Protein AF-A0A7W7G8T0-F1 (afdb_monomer)

Foldseek 3Di:
DDDDDDPPDPPDDPPDDPDVVVVCVVVVVVVCCVQPVLLVQLVVLCVPPNNLRSLVSSLCVLVVVQVVCVVVVHDDDVVSVVVNVLSVVLSVVCVVVVDCLSNQLVVLVVLLVLLCQLLVQLPPPQGPQNVVCCVVDVDDPVQCPDPLSNVLSSVLSNLSSVLSVVLSVVLNCCSVPHDPVCSSVVSSVSVVVSVVVSVVVSVVSVVVSVVVVVD

Solvent-accessible surface area (backbone atoms only — not comparable to full-atom values): 11812 Å² total; per-residue (Å²): 141,82,82,83,81,78,77,76,74,77,77,78,72,77,81,76,78,73,61,66,68,60,57,48,68,62,46,50,62,58,50,48,48,68,59,49,49,57,52,52,44,19,49,53,22,27,75,75,53,38,72,66,24,12,50,50,36,42,47,49,51,54,50,46,57,50,49,54,30,53,76,68,73,40,85,81,53,68,68,55,55,52,49,45,52,53,48,46,55,28,42,53,52,19,67,72,69,70,38,68,62,58,43,59,46,56,62,39,51,51,35,36,54,52,12,50,48,20,45,71,24,26,84,43,98,70,22,52,54,43,54,58,44,48,77,77,43,90,67,59,66,79,54,67,72,31,71,70,45,47,53,48,39,29,53,48,13,42,51,53,11,51,53,32,37,50,48,24,51,51,46,51,49,32,64,76,75,44,55,72,68,57,27,55,54,54,43,52,54,51,49,52,52,53,52,51,52,52,51,51,53,51,52,54,52,50,56,52,52,53,60,61,71,79,103

Mean predicted aligned error: 7.75 Å

Secondary structure (DSSP, 8-state):
------------PPP-PPPHHHHHHHHHHHHHHHHHHHHHHHHHHHHHHHHHHHHHHHHHHHHHHHHHHHHTT----HHHHHHHHHHHHHHHHHHHHT-HHHHHHHHHHHHHHHHHHHHHTTTSSS-HHHHHHHHHS---HHHHTSHHHHHHHHHHHHHHHHHHHHHHHHHHHHHHHS-HHHHHHHHHHHHHHHHHHHHHHHHHHHHHHHHHH--

Nearest PDB structures (foldseek):
  1i4d-assembly1_A  TM=2.861E-01  e=8.832E+00  Homo sapiens

Sequence (215 aa):
MTASTLVLSPAARPPALPRLSVLVRHAVPRVLEGMILPVAIFYVGFLVAGERGGVGMAVAWVYGGAVLRLVRRQPVPGTVLLAMLAVTVRAVLTLVTGDLLIFFLQPTLGVYAASLAFLGTAAAPRPLIQRVTTDLVPLPEHLTHHPRMRRFFVHLSLLWGTVQFANGSLSLWLLLSESIETYLIVRTAAVAVLMVLAALASLLAFRRVLRLLHR

pLDDT: mean 85.94, std 12.7, range [37.31, 96.5]

Organism: NCBI:txid795645

Structure (mmCIF, N/CA/C/O backbone):
data_AF-A0A7W7G8T0-F1
#
_entry.id   AF-A0A7W7G8T0-F1
#
loop_
_atom_site.group_PDB
_atom_site.id
_atom_site.type_symbol
_atom_site.label_atom_id
_atom_site.label_alt_id
_atom_site.label_comp_id
_atom_site.label_asym_id
_atom_site.label_entity_id
_atom_site.label_seq_id
_atom_site.pdbx_PDB_ins_code
_atom_site.Cartn_x
_atom_site.Cartn_y
_atom_site.Cartn_z
_atom_site.occupancy
_atom_site.B_iso_or_equiv
_atom_site.auth_seq_id
_atom_site.auth_comp_id
_atom_site.auth_asym_id
_atom_site.auth_atom_id
_atom_site.pdbx_PDB_model_num
ATOM 1 N N . MET A 1 1 ? 11.425 -43.499 -51.302 1.00 43.97 1 MET A N 1
ATOM 2 C CA . MET A 1 1 ? 11.566 -42.029 -51.391 1.00 43.97 1 MET A CA 1
ATOM 3 C C . MET A 1 1 ? 10.190 -41.429 -51.630 1.00 43.97 1 MET A C 1
ATOM 5 O O . MET A 1 1 ? 9.722 -41.475 -52.755 1.00 43.97 1 MET A O 1
ATOM 9 N N . THR A 1 2 ? 9.538 -40.902 -50.594 1.00 37.31 2 THR A N 1
ATOM 10 C CA . THR A 1 2 ? 8.338 -40.054 -50.714 1.00 37.31 2 THR A CA 1
ATOM 11 C C . THR A 1 2 ? 8.373 -39.051 -49.569 1.00 37.31 2 THR A C 1
ATOM 13 O O . THR A 1 2 ? 8.529 -39.428 -48.410 1.00 37.31 2 THR A O 1
ATOM 16 N N . ALA A 1 3 ? 8.356 -37.775 -49.939 1.00 42.62 3 ALA A N 1
ATOM 17 C CA . ALA A 1 3 ? 8.689 -36.636 -49.102 1.00 42.62 3 ALA A CA 1
ATOM 18 C C . ALA A 1 3 ? 7.589 -36.321 -48.078 1.00 42.62 3 ALA A C 1
ATOM 20 O O . ALA A 1 3 ? 6.432 -36.117 -48.441 1.00 42.62 3 ALA A O 1
ATOM 21 N N . SER A 1 4 ? 7.979 -36.231 -46.806 1.00 43.66 4 SER A N 1
ATOM 22 C CA . SER A 1 4 ? 7.151 -35.698 -45.726 1.00 43.66 4 SER A CA 1
ATOM 23 C C . SER A 1 4 ? 6.881 -34.213 -45.959 1.00 43.66 4 SER A C 1
ATOM 25 O O . SER A 1 4 ? 7.791 -33.385 -45.922 1.00 43.66 4 SER A O 1
ATOM 27 N N . THR A 1 5 ? 5.620 -33.874 -46.201 1.00 46.53 5 THR A N 1
ATOM 28 C CA . THR A 1 5 ? 5.144 -32.496 -46.317 1.00 46.53 5 THR A CA 1
ATOM 29 C C . THR A 1 5 ? 5.136 -31.863 -44.927 1.00 46.53 5 THR A C 1
ATOM 31 O O . THR A 1 5 ? 4.287 -32.156 -44.087 1.00 46.53 5 THR A O 1
ATOM 34 N N . LEU A 1 6 ? 6.132 -31.021 -44.665 1.00 47.00 6 LEU A N 1
ATOM 35 C CA . LEU A 1 6 ? 6.256 -30.230 -43.447 1.00 47.00 6 LEU A CA 1
ATOM 36 C C . LEU A 1 6 ? 5.198 -29.119 -43.507 1.00 47.00 6 LEU A C 1
ATOM 38 O O . LEU A 1 6 ? 5.375 -28.104 -44.177 1.00 47.00 6 LEU A O 1
ATOM 42 N N . VAL A 1 7 ? 4.055 -29.351 -42.860 1.00 52.69 7 VAL A N 1
ATOM 43 C CA . VAL A 1 7 ? 3.023 -28.329 -42.658 1.00 52.69 7 VAL A CA 1
ATOM 44 C C . VAL A 1 7 ? 3.638 -27.239 -41.782 1.00 52.69 7 VAL A C 1
ATOM 46 O O . VAL A 1 7 ? 3.816 -27.412 -40.578 1.00 52.69 7 VAL A O 1
ATOM 49 N N . LEU A 1 8 ? 4.016 -26.125 -42.408 1.00 47.44 8 LEU A N 1
ATOM 50 C CA . LEU A 1 8 ? 4.411 -24.903 -41.720 1.00 47.44 8 LEU A CA 1
ATOM 51 C C . LEU A 1 8 ? 3.234 -24.450 -40.853 1.00 47.44 8 LEU A C 1
ATOM 53 O O . LEU A 1 8 ? 2.201 -24.013 -41.360 1.00 47.44 8 LEU A O 1
ATOM 57 N N . SER A 1 9 ? 3.393 -24.586 -39.538 1.00 52.62 9 SER A N 1
ATOM 58 C CA . SER A 1 9 ? 2.482 -24.008 -38.554 1.00 52.62 9 SER A CA 1
ATOM 59 C C . SER A 1 9 ? 2.330 -22.509 -38.858 1.00 52.62 9 SER A C 1
ATOM 61 O O . SER A 1 9 ? 3.352 -21.837 -39.036 1.00 52.62 9 SER A O 1
ATOM 63 N N . PRO A 1 10 ? 1.104 -21.964 -38.982 1.00 50.47 10 PRO A N 1
ATOM 64 C CA . PRO A 1 10 ? 0.916 -20.565 -39.338 1.00 50.47 10 PRO A CA 1
ATOM 65 C C . PRO A 1 10 ? 1.613 -19.703 -38.287 1.00 50.47 10 PRO A C 1
ATOM 67 O O . PRO A 1 10 ? 1.363 -19.863 -37.091 1.00 50.47 10 PRO A O 1
ATOM 70 N N . ALA A 1 11 ? 2.510 -18.824 -38.743 1.00 54.00 11 ALA A N 1
ATOM 71 C CA . ALA A 1 11 ? 3.256 -17.895 -37.904 1.00 54.00 11 ALA A CA 1
ATOM 72 C C . ALA A 1 11 ? 2.327 -17.298 -36.839 1.00 54.00 11 ALA A C 1
ATOM 74 O O . ALA A 1 11 ? 1.326 -16.654 -37.170 1.00 54.00 11 ALA A O 1
ATOM 75 N N . ALA A 1 12 ? 2.628 -17.576 -35.568 1.00 54.00 12 ALA A N 1
ATOM 76 C CA . ALA A 1 12 ? 1.855 -17.087 -34.441 1.00 54.00 12 ALA A CA 1
ATOM 77 C C . ALA A 1 12 ? 1.737 -15.565 -34.576 1.00 54.00 12 ALA A C 1
ATOM 79 O O . ALA A 1 12 ? 2.736 -14.849 -34.486 1.00 54.00 12 ALA A O 1
ATOM 80 N N . ARG A 1 13 ? 0.525 -15.068 -34.864 1.00 48.91 13 ARG A N 1
ATOM 81 C CA . ARG A 1 13 ? 0.279 -13.624 -34.928 1.00 48.91 13 ARG A CA 1
ATOM 82 C C . ARG A 1 13 ? 0.756 -13.035 -33.600 1.00 48.91 13 ARG A C 1
ATOM 84 O O . ARG A 1 13 ? 0.373 -13.579 -32.559 1.00 48.91 13 ARG A O 1
ATOM 91 N N . PRO A 1 14 ? 1.572 -11.967 -33.601 1.00 55.09 14 PRO A N 1
ATOM 92 C CA . PRO A 1 14 ? 1.998 -11.358 -32.354 1.00 55.09 14 PRO A CA 1
ATOM 93 C C . PRO A 1 14 ? 0.742 -10.998 -31.548 1.00 55.09 14 PRO A C 1
ATOM 95 O O . PRO A 1 14 ? -0.215 -10.477 -32.134 1.00 55.09 14 PRO A O 1
ATOM 98 N N . PRO A 1 15 ? 0.693 -11.316 -30.243 1.00 53.84 15 PRO A N 1
ATOM 99 C CA . PRO A 1 15 ? -0.483 -11.056 -29.428 1.00 53.84 15 PRO A CA 1
ATOM 100 C C . PRO A 1 15 ? -0.835 -9.571 -29.529 1.00 53.84 15 PRO A C 1
ATOM 102 O O . PRO A 1 15 ? -0.047 -8.699 -29.158 1.00 53.84 15 PRO A O 1
ATOM 105 N N . ALA A 1 16 ? -2.014 -9.277 -30.082 1.00 55.84 16 ALA A N 1
ATOM 106 C CA . ALA A 1 16 ? -2.527 -7.920 -30.142 1.00 55.84 16 ALA A CA 1
ATOM 107 C C . ALA A 1 16 ? -2.744 -7.452 -28.701 1.00 55.84 16 ALA A C 1
ATOM 109 O O . ALA A 1 16 ? -3.627 -7.965 -28.012 1.00 55.84 16 ALA A O 1
ATOM 110 N N . LEU A 1 17 ? -1.913 -6.517 -28.231 1.00 56.28 17 LEU A N 1
ATOM 111 C CA . LEU A 1 17 ? -2.043 -5.958 -26.889 1.00 56.28 17 LEU A CA 1
ATOM 112 C C . LEU A 1 17 ? -3.483 -5.438 -26.727 1.00 56.28 17 LEU A C 1
ATOM 114 O O . LEU A 1 17 ? -3.891 -4.559 -27.498 1.00 56.28 17 LEU A O 1
ATOM 118 N N . PRO A 1 18 ? -4.278 -5.974 -25.778 1.00 63.59 18 PRO A N 1
ATOM 119 C CA . PRO A 1 18 ? -5.644 -5.523 -25.581 1.00 63.59 18 PRO A CA 1
ATOM 120 C C . PRO A 1 18 ? -5.643 -4.017 -25.339 1.00 63.59 18 PRO A C 1
ATOM 122 O O . PRO A 1 18 ? -4.745 -3.471 -24.691 1.00 63.59 18 PRO A O 1
ATOM 125 N N . ARG A 1 19 ? -6.646 -3.324 -25.892 1.00 72.94 19 ARG A N 1
ATOM 126 C CA . ARG A 1 19 ? -6.767 -1.869 -25.749 1.00 72.94 19 ARG A CA 1
ATOM 127 C C . ARG A 1 19 ? -6.653 -1.517 -24.265 1.00 72.94 19 ARG A C 1
ATOM 129 O O . ARG A 1 19 ? -7.483 -1.945 -23.470 1.00 72.94 19 ARG A O 1
ATOM 136 N N . LEU A 1 20 ? -5.642 -0.720 -23.906 1.00 68.56 20 LEU A N 1
ATOM 137 C CA . LEU A 1 20 ? -5.343 -0.337 -22.516 1.00 68.56 20 LEU A CA 1
ATOM 138 C C . LEU A 1 20 ? -6.579 0.191 -21.768 1.00 68.56 20 LEU A C 1
ATOM 140 O O . LEU A 1 20 ? -6.716 -0.025 -20.570 1.00 68.56 20 LEU A O 1
ATOM 144 N N . SER A 1 21 ? -7.507 0.841 -22.476 1.00 70.75 21 SER A N 1
ATOM 145 C CA . SER A 1 21 ? -8.782 1.305 -21.922 1.00 70.75 21 SER A CA 1
ATOM 146 C C . SER A 1 21 ? -9.671 0.175 -21.395 1.00 70.75 21 SER A C 1
ATOM 148 O O . SER A 1 21 ? -10.313 0.338 -20.362 1.00 70.75 21 SER A O 1
ATOM 150 N N . VAL A 1 22 ? -9.699 -0.972 -22.074 1.00 74.69 22 VAL A N 1
ATOM 151 C CA . VAL A 1 22 ? -10.476 -2.147 -21.665 1.00 74.69 22 VAL A CA 1
ATOM 152 C C . VAL A 1 22 ? -9.865 -2.762 -20.411 1.00 74.69 22 VAL A C 1
ATOM 154 O O . VAL A 1 22 ? -10.601 -3.075 -19.481 1.00 74.69 22 VAL A O 1
ATOM 157 N N . LEU A 1 23 ? -8.534 -2.859 -20.342 1.00 72.06 23 LEU A N 1
ATOM 158 C CA . LEU A 1 23 ? -7.836 -3.363 -19.157 1.00 72.06 23 LEU A CA 1
ATOM 159 C C . LEU A 1 23 ? -8.121 -2.483 -17.928 1.00 72.06 23 LEU A C 1
ATOM 161 O O . LEU A 1 23 ? -8.500 -2.986 -16.874 1.00 72.06 23 LEU A O 1
ATOM 165 N N . VAL A 1 24 ? -8.018 -1.159 -18.090 1.00 73.38 24 VAL A N 1
ATOM 166 C CA . VAL A 1 24 ? -8.286 -0.186 -17.019 1.00 73.38 24 VAL A CA 1
ATOM 167 C C . VAL A 1 24 ? -9.739 -0.262 -16.551 1.00 73.38 24 VAL A C 1
ATOM 169 O O . VAL A 1 24 ? -9.984 -0.341 -15.350 1.00 73.38 24 VAL A O 1
ATOM 172 N N . ARG A 1 25 ? -10.710 -0.303 -17.474 1.00 79.69 25 ARG A N 1
ATOM 173 C CA . ARG A 1 25 ? -12.142 -0.346 -17.129 1.00 79.69 25 ARG A CA 1
ATOM 174 C C . ARG A 1 25 ? -12.516 -1.577 -16.297 1.00 79.69 25 ARG A C 1
ATOM 176 O O . ARG A 1 25 ? -13.406 -1.477 -15.462 1.00 79.69 25 ARG A O 1
ATOM 183 N N . HIS A 1 26 ? -11.842 -2.708 -16.505 1.00 77.94 26 HIS A N 1
ATOM 184 C CA . HIS A 1 26 ? -12.081 -3.929 -15.729 1.00 77.94 26 HIS A CA 1
ATOM 185 C C . HIS A 1 26 ? -11.282 -3.973 -14.421 1.00 77.94 26 HIS A C 1
ATOM 187 O O . HIS A 1 26 ? -11.763 -4.519 -13.431 1.00 77.94 26 HIS A O 1
ATOM 193 N N . ALA A 1 27 ? -10.078 -3.399 -14.395 1.00 75.19 27 ALA A N 1
ATOM 194 C CA . ALA A 1 27 ? -9.230 -3.404 -13.207 1.00 75.19 27 ALA A CA 1
ATOM 195 C C . ALA A 1 27 ? -9.725 -2.431 -12.127 1.00 75.19 27 ALA A C 1
ATOM 197 O O . ALA A 1 27 ? -9.719 -2.776 -10.949 1.00 75.19 27 ALA A O 1
ATOM 198 N N . VAL A 1 28 ? -10.179 -1.234 -12.519 1.00 77.75 28 VAL A N 1
ATOM 199 C CA . VAL A 1 28 ? -10.539 -0.160 -11.578 1.00 77.75 28 VAL A CA 1
ATOM 200 C C . VAL A 1 28 ? -11.607 -0.585 -10.563 1.00 77.75 28 VAL A C 1
ATOM 202 O O . VAL A 1 28 ? -11.327 -0.457 -9.374 1.00 77.75 28 VAL A O 1
ATOM 205 N N . PRO A 1 29 ? -12.776 -1.134 -10.953 1.00 81.06 29 PRO A N 1
ATOM 206 C CA . PRO A 1 29 ? -13.812 -1.502 -9.985 1.00 81.06 29 PRO A CA 1
ATOM 207 C C . PRO A 1 29 ? -13.306 -2.513 -8.958 1.00 81.06 29 PRO A C 1
ATOM 209 O O . PRO A 1 29 ? -13.499 -2.342 -7.761 1.00 81.06 29 PRO A O 1
ATOM 212 N N . ARG A 1 30 ? -12.558 -3.520 -9.414 1.00 81.19 30 ARG A N 1
ATOM 213 C CA . ARG A 1 30 ? -12.050 -4.590 -8.554 1.00 81.19 30 ARG A CA 1
ATOM 214 C C . ARG A 1 30 ? -10.946 -4.126 -7.607 1.00 81.19 30 ARG A C 1
ATOM 216 O O . ARG A 1 30 ? -10.851 -4.613 -6.484 1.00 81.19 30 ARG A O 1
ATOM 223 N N . VAL A 1 31 ? -10.113 -3.185 -8.050 1.00 77.25 31 VAL A N 1
ATOM 224 C CA . VAL A 1 31 ? -9.105 -2.541 -7.198 1.00 77.25 31 VAL A CA 1
ATOM 225 C C . VAL A 1 31 ? -9.778 -1.644 -6.162 1.00 77.25 31 VAL A C 1
ATOM 227 O O . VAL A 1 31 ? -9.404 -1.693 -4.994 1.00 77.25 31 VAL A O 1
ATOM 230 N N . LEU A 1 32 ? -10.793 -0.872 -6.562 1.00 79.06 32 LEU A N 1
ATOM 231 C CA . LEU A 1 32 ? -11.558 -0.030 -5.643 1.00 79.06 32 LEU A CA 1
ATOM 232 C C . LEU A 1 32 ? -12.285 -0.869 -4.591 1.00 79.06 32 LEU A C 1
ATOM 234 O O . LEU A 1 32 ? -12.166 -0.571 -3.409 1.00 79.06 32 LEU A O 1
ATOM 238 N N . GLU A 1 33 ? -12.952 -1.955 -4.986 1.00 82.81 33 GLU A N 1
ATOM 239 C CA . GLU A 1 33 ? -13.550 -2.918 -4.054 1.00 82.81 33 GLU A CA 1
ATOM 240 C C . GLU A 1 33 ? -12.501 -3.476 -3.085 1.00 82.81 33 GLU A C 1
ATOM 242 O O . GLU A 1 33 ? -12.700 -3.462 -1.873 1.00 82.81 33 GLU A O 1
ATOM 247 N N . GLY A 1 34 ? -11.346 -3.911 -3.598 1.00 80.44 34 GLY A N 1
ATOM 248 C CA . GLY A 1 34 ? -10.261 -4.445 -2.776 1.00 80.44 34 GLY A CA 1
ATOM 249 C C . GLY A 1 34 ? -9.635 -3.430 -1.814 1.00 80.44 34 GLY A C 1
ATOM 250 O O . GLY A 1 34 ? -9.079 -3.831 -0.795 1.00 80.44 34 GLY A O 1
ATOM 251 N N . MET A 1 35 ? -9.727 -2.133 -2.112 1.00 80.44 35 MET A N 1
ATOM 252 C CA . MET A 1 35 ? -9.162 -1.059 -1.295 1.00 80.44 35 MET A CA 1
ATOM 253 C C . MET A 1 35 ? -10.168 -0.504 -0.280 1.00 80.44 35 MET A C 1
ATOM 255 O O . MET A 1 35 ? -9.816 -0.291 0.877 1.00 80.44 35 MET A O 1
ATOM 259 N N . ILE A 1 36 ? -11.411 -0.272 -0.704 1.00 85.06 36 ILE A N 1
ATOM 260 C CA . ILE A 1 36 ? -12.442 0.415 0.085 1.00 85.06 36 ILE A CA 1
ATOM 261 C C . ILE A 1 36 ? -13.141 -0.560 1.030 1.00 85.06 36 ILE A C 1
ATOM 263 O O . ILE A 1 36 ? -13.349 -0.246 2.200 1.00 85.06 36 ILE A O 1
ATOM 267 N N . LEU A 1 37 ? -13.493 -1.752 0.544 1.00 89.31 37 LEU A N 1
ATOM 268 C CA . LEU A 1 37 ? -14.352 -2.676 1.282 1.00 89.31 37 LEU A CA 1
ATOM 269 C C . LEU A 1 37 ? -13.716 -3.162 2.599 1.00 89.31 37 LEU A C 1
ATOM 271 O O . LEU A 1 37 ? -14.402 -3.130 3.619 1.00 89.31 37 LEU A O 1
ATOM 275 N N . PRO A 1 38 ? -12.413 -3.514 2.655 1.00 87.88 38 PRO A N 1
ATOM 276 C CA . PRO A 1 38 ? -11.776 -3.885 3.920 1.00 87.88 38 PRO A CA 1
ATOM 277 C C . PRO A 1 38 ? -11.745 -2.742 4.941 1.00 87.88 38 PRO A C 1
ATOM 279 O O . PRO A 1 38 ? -11.922 -2.983 6.133 1.00 87.88 38 PRO A O 1
ATOM 282 N N . VAL A 1 39 ? -11.537 -1.502 4.480 1.00 89.81 39 VAL A N 1
ATOM 283 C CA . VAL A 1 39 ? -11.527 -0.311 5.344 1.00 89.81 39 VAL A CA 1
ATOM 284 C C . VAL A 1 39 ? -12.923 -0.044 5.893 1.00 89.81 39 VAL A C 1
ATOM 286 O O . VAL A 1 39 ? -13.072 0.152 7.094 1.00 89.81 39 VAL A O 1
ATOM 289 N N . ALA A 1 40 ? -13.94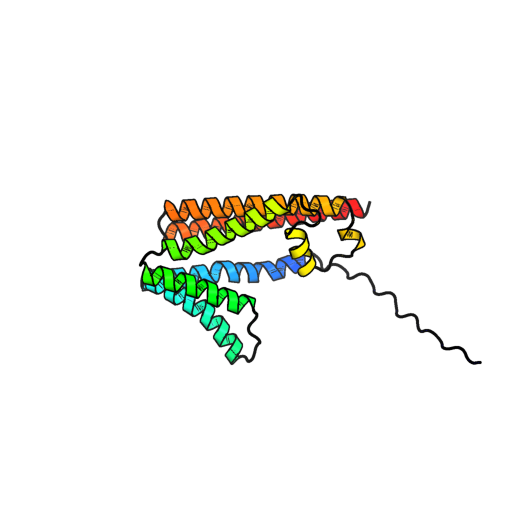6 -0.099 5.039 1.00 91.69 40 ALA A N 1
ATOM 290 C CA . ALA A 1 40 ? -15.332 0.098 5.444 1.00 91.69 40 ALA A CA 1
ATOM 291 C C . ALA A 1 40 ? -15.776 -0.949 6.475 1.00 91.69 40 ALA A C 1
ATOM 293 O O . ALA A 1 40 ? -16.374 -0.600 7.487 1.00 91.69 40 ALA A O 1
ATOM 294 N N . ILE A 1 41 ? -15.434 -2.222 6.263 1.00 94.38 41 ILE A N 1
ATOM 295 C CA . ILE A 1 41 ? -15.797 -3.308 7.183 1.00 94.38 41 ILE A CA 1
ATOM 296 C C . ILE A 1 41 ? -15.096 -3.159 8.533 1.00 94.38 41 ILE A C 1
ATOM 298 O O . ILE A 1 41 ? -15.737 -3.315 9.572 1.00 94.38 41 ILE A O 1
ATOM 302 N N . PHE A 1 42 ? -13.805 -2.811 8.531 1.00 94.50 42 PHE A N 1
ATOM 303 C CA . PHE A 1 42 ? -13.103 -2.473 9.766 1.00 94.50 42 PHE A CA 1
ATOM 304 C C . PHE A 1 42 ? -13.791 -1.302 10.477 1.00 94.50 42 PHE A C 1
ATOM 306 O O . PHE A 1 42 ? -14.065 -1.391 11.669 1.00 94.50 42 PHE A O 1
ATOM 313 N N . TYR A 1 43 ? -14.095 -0.223 9.752 1.00 93.56 43 TYR A N 1
ATOM 314 C CA . TYR A 1 43 ? -14.671 0.991 10.326 1.00 93.56 43 TYR A CA 1
ATOM 315 C C . TYR A 1 43 ? -16.064 0.749 10.920 1.00 93.56 43 TYR A C 1
ATOM 317 O O . TYR A 1 43 ? -16.343 1.197 12.025 1.00 93.56 43 TYR A O 1
ATOM 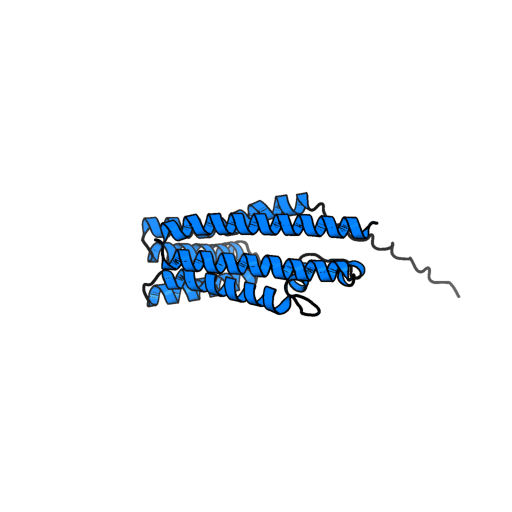325 N N . VAL A 1 44 ? -16.911 -0.042 10.257 1.00 95.12 44 VAL A N 1
ATOM 326 C CA . VAL A 1 44 ? -18.212 -0.456 10.807 1.00 95.12 44 VAL A CA 1
ATOM 327 C C . VAL A 1 44 ? -18.032 -1.254 12.100 1.00 95.12 44 VAL A C 1
ATOM 329 O O . VAL A 1 44 ? -18.697 -0.967 13.092 1.00 95.12 44 VAL A O 1
ATOM 332 N N . GLY A 1 45 ? -17.107 -2.219 12.129 1.00 95.19 45 GLY A N 1
ATOM 333 C CA . GLY A 1 45 ? -16.793 -2.952 13.359 1.00 95.19 45 GLY A CA 1
ATOM 334 C C . GLY A 1 45 ? -16.276 -2.040 14.473 1.00 95.19 45 GLY A C 1
ATOM 335 O O . GLY A 1 45 ? -16.641 -2.218 15.635 1.00 95.19 45 GLY A O 1
ATOM 336 N N . PHE A 1 46 ? -15.467 -1.047 14.104 1.00 94.62 46 PHE A N 1
ATOM 337 C CA . PHE A 1 46 ? -14.914 -0.054 15.015 1.00 94.62 46 PHE A CA 1
ATOM 338 C C . PHE A 1 46 ? -15.999 0.828 15.642 1.00 94.62 46 PHE A C 1
ATOM 340 O O . PHE A 1 46 ? -16.009 1.003 16.855 1.00 94.62 46 PHE A O 1
ATOM 347 N N . LEU A 1 47 ? -16.960 1.308 14.850 1.00 93.94 47 LEU A N 1
ATOM 348 C CA . LEU A 1 47 ? -18.075 2.116 15.351 1.00 93.94 47 LEU A CA 1
ATOM 349 C C . LEU A 1 47 ? -18.997 1.339 16.303 1.00 93.94 47 LEU A C 1
ATOM 351 O O . LEU A 1 47 ? -19.527 1.915 17.247 1.00 93.94 47 LEU A O 1
ATOM 355 N N . VAL A 1 48 ? -19.203 0.040 16.062 1.00 95.12 48 VAL A N 1
ATOM 356 C CA . VAL A 1 48 ? -20.150 -0.778 16.843 1.00 95.12 48 VAL A CA 1
ATOM 357 C C . VAL A 1 48 ? -19.544 -1.288 18.151 1.00 95.12 48 VAL A C 1
ATOM 359 O O . VAL A 1 48 ? -20.234 -1.344 19.166 1.00 95.12 48 VAL A O 1
ATOM 362 N N . ALA A 1 49 ? -18.278 -1.707 18.132 1.00 93.81 49 ALA A N 1
ATOM 363 C CA . ALA A 1 49 ? -17.660 -2.427 19.249 1.00 93.81 49 ALA A CA 1
ATOM 364 C C . ALA A 1 49 ? -16.213 -1.983 19.539 1.00 93.81 49 ALA A C 1
ATOM 366 O O . ALA A 1 49 ? -15.426 -2.736 20.125 1.00 93.81 49 ALA A O 1
ATOM 367 N N . GLY A 1 50 ? -15.850 -0.767 19.124 1.00 91.12 50 GLY A N 1
ATOM 368 C CA . GLY A 1 50 ? -14.527 -0.184 19.331 1.00 91.12 50 GLY A CA 1
ATOM 369 C C . GLY A 1 50 ? -13.414 -0.952 18.616 1.00 91.12 50 GLY A C 1
ATOM 370 O O . GLY A 1 50 ? -13.631 -1.697 17.660 1.00 91.12 50 GLY A O 1
ATOM 371 N N . GLU A 1 51 ? -12.187 -0.809 19.106 1.00 91.25 51 GLU A N 1
ATOM 372 C CA . GLU A 1 51 ? -10.981 -1.376 18.484 1.00 91.25 51 GLU A CA 1
ATOM 373 C C . GLU A 1 51 ? -11.071 -2.890 18.244 1.00 91.25 51 GLU A C 1
ATOM 375 O O . GLU A 1 51 ? -10.764 -3.375 17.152 1.00 91.25 51 GLU A O 1
ATOM 380 N N . ARG A 1 52 ? -11.564 -3.641 19.239 1.00 92.75 52 ARG A N 1
ATOM 381 C CA . ARG A 1 52 ? -11.742 -5.100 19.147 1.00 92.75 52 ARG A CA 1
ATOM 382 C C . ARG A 1 52 ? -12.774 -5.476 18.089 1.00 92.75 52 ARG A C 1
ATOM 384 O O . ARG A 1 52 ? -12.564 -6.443 17.359 1.00 92.75 52 ARG A O 1
ATOM 391 N N . GLY A 1 53 ? -13.854 -4.702 17.984 1.00 93.81 53 GLY A N 1
ATOM 392 C CA . GLY A 1 53 ? -14.863 -4.855 16.941 1.00 93.81 53 GLY A CA 1
ATOM 393 C C . GLY A 1 53 ? -14.287 -4.665 15.543 1.00 93.81 53 GLY A C 1
ATOM 394 O O . GLY A 1 53 ? -14.501 -5.504 14.667 1.00 93.81 53 GLY A O 1
ATOM 395 N N . GLY A 1 54 ? -13.500 -3.605 15.345 1.00 94.00 54 GLY A N 1
ATOM 396 C CA . GLY A 1 54 ? -12.847 -3.323 14.066 1.00 94.00 54 GLY A CA 1
ATOM 397 C C . GLY A 1 54 ? -11.870 -4.424 13.655 1.00 94.00 54 GLY A C 1
ATOM 398 O O . GLY A 1 54 ? -11.957 -4.957 12.545 1.00 94.00 54 GLY A O 1
ATOM 399 N N . VAL A 1 55 ? -10.979 -4.829 14.568 1.00 94.81 55 VAL A N 1
ATOM 400 C CA . VAL A 1 55 ? -10.021 -5.923 14.329 1.00 94.81 55 VAL A CA 1
ATOM 401 C C . VAL A 1 55 ? -10.755 -7.235 14.045 1.00 94.81 55 VAL A C 1
ATOM 403 O O . VAL A 1 55 ? -10.428 -7.923 13.076 1.00 94.81 55 VAL A O 1
ATOM 406 N N . GLY A 1 56 ? -11.783 -7.558 14.835 1.00 96.12 56 GLY A N 1
ATOM 407 C CA . GLY A 1 56 ? -12.607 -8.750 14.652 1.00 96.12 56 GLY A CA 1
ATOM 408 C C . GLY A 1 56 ? -13.290 -8.786 13.285 1.00 96.12 56 GLY A C 1
ATOM 409 O O . GLY A 1 56 ? -13.217 -9.800 12.594 1.00 96.12 56 GLY A O 1
ATOM 410 N N . MET A 1 57 ? -13.877 -7.669 12.845 1.00 96.06 57 MET A N 1
ATOM 411 C CA . MET A 1 57 ? -14.509 -7.561 11.525 1.00 96.06 57 MET A CA 1
ATOM 412 C C . MET A 1 57 ? -13.503 -7.660 10.377 1.00 96.06 57 MET A C 1
ATOM 414 O O . MET A 1 57 ? -13.777 -8.326 9.378 1.00 96.06 57 MET A O 1
ATOM 418 N N . ALA A 1 58 ? -12.311 -7.077 10.518 1.00 93.50 58 ALA A N 1
ATOM 419 C CA . ALA A 1 58 ? -11.254 -7.226 9.520 1.00 93.50 58 ALA A CA 1
ATOM 420 C C . ALA A 1 58 ? -10.781 -8.682 9.383 1.00 93.50 58 ALA A C 1
ATOM 422 O O . ALA A 1 58 ? -10.606 -9.172 8.265 1.00 93.50 58 ALA A O 1
ATOM 423 N N . VAL A 1 59 ? -10.611 -9.394 10.501 1.00 95.81 59 VAL A N 1
ATOM 424 C CA . VAL A 1 59 ? -10.266 -10.825 10.493 1.00 95.81 59 VAL A CA 1
ATOM 425 C C . VAL A 1 59 ? -11.403 -11.644 9.882 1.00 95.81 59 VAL A C 1
ATOM 427 O O . VAL A 1 59 ? -11.162 -12.433 8.966 1.00 95.81 59 VAL A O 1
ATOM 430 N N . ALA A 1 60 ? -12.643 -11.410 10.318 1.00 95.81 60 ALA A N 1
ATOM 431 C CA . ALA A 1 60 ? -13.826 -12.099 9.812 1.00 95.81 60 ALA A CA 1
ATOM 432 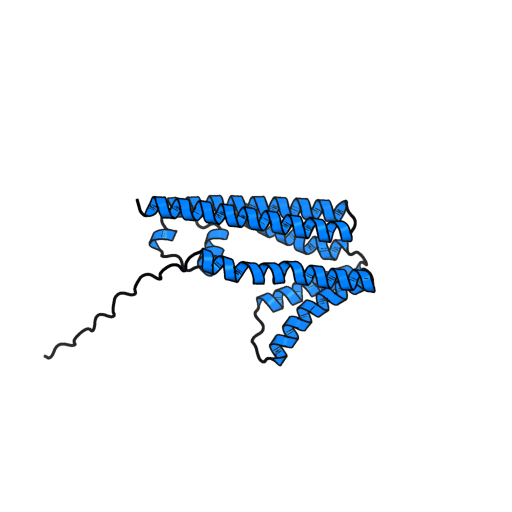C C . ALA A 1 60 ? -14.004 -11.909 8.301 1.00 95.81 60 ALA A C 1
ATOM 434 O O . ALA A 1 60 ? -14.349 -12.858 7.603 1.00 95.81 60 ALA A O 1
ATOM 435 N N . TRP A 1 61 ? -13.707 -10.723 7.770 1.00 94.44 61 TRP A N 1
ATOM 436 C CA . TRP A 1 61 ? -13.757 -10.458 6.335 1.00 94.44 61 TRP A CA 1
ATOM 437 C C . TRP A 1 61 ? -12.774 -11.321 5.538 1.00 94.44 61 TRP A C 1
ATOM 439 O O . TRP A 1 61 ? -13.153 -11.978 4.564 1.00 94.44 61 TRP A O 1
ATOM 449 N N . VAL A 1 62 ? -11.507 -11.351 5.959 1.00 92.88 62 VAL A N 1
ATOM 450 C CA . VAL A 1 62 ? -10.455 -12.098 5.255 1.00 92.88 62 VAL A CA 1
ATOM 451 C C . VAL A 1 62 ? -10.706 -13.606 5.347 1.00 92.88 62 VAL A C 1
ATOM 453 O O . VAL A 1 62 ? -10.679 -14.300 4.327 1.00 92.88 62 VAL A O 1
ATOM 456 N N . TYR A 1 63 ? -11.012 -14.111 6.546 1.00 95.12 63 TYR A N 1
ATOM 457 C CA . TYR A 1 63 ? -11.314 -15.527 6.764 1.00 95.12 63 TYR A CA 1
ATOM 458 C C . TYR A 1 63 ? -12.630 -15.938 6.100 1.00 95.12 63 TYR A C 1
ATOM 460 O O . TYR A 1 63 ? -12.688 -16.985 5.461 1.00 95.12 63 TYR A O 1
ATOM 468 N N . GLY A 1 64 ? -13.664 -15.098 6.157 1.00 93.62 64 GLY A N 1
ATOM 469 C CA . GLY A 1 64 ? -14.936 -15.320 5.473 1.00 93.62 64 GLY A CA 1
ATOM 470 C C . GLY A 1 64 ? -14.753 -15.433 3.962 1.00 93.62 64 GLY A C 1
ATOM 471 O O . GLY A 1 64 ? -15.270 -16.360 3.342 1.00 93.62 64 GLY A O 1
ATOM 472 N N . GLY A 1 65 ? -13.926 -14.573 3.362 1.00 91.38 65 GLY A N 1
ATOM 473 C CA . GLY A 1 65 ? -13.557 -14.682 1.952 1.00 91.38 65 GLY A CA 1
ATOM 474 C C . GLY A 1 65 ? -12.846 -15.996 1.599 1.00 91.38 65 GLY A C 1
ATOM 475 O O . GLY A 1 65 ? -13.043 -16.517 0.496 1.00 91.38 65 GLY A O 1
ATOM 476 N N . ALA A 1 66 ? -12.030 -16.547 2.500 1.00 92.56 66 ALA A N 1
ATOM 477 C CA . ALA A 1 66 ? -11.392 -17.850 2.314 1.00 92.56 66 ALA A CA 1
ATOM 478 C C . ALA A 1 66 ? -12.400 -19.002 2.460 1.00 92.56 66 ALA A C 1
ATOM 480 O O . ALA A 1 66 ? -12.479 -19.864 1.585 1.00 92.56 66 ALA A O 1
ATOM 481 N N . VAL A 1 67 ? -13.237 -18.971 3.501 1.00 94.06 67 VAL A N 1
ATOM 482 C CA . VAL A 1 67 ? -14.292 -19.965 3.747 1.00 94.06 67 VAL A CA 1
ATOM 483 C C . VAL A 1 67 ? -15.287 -20.010 2.591 1.00 94.06 67 VAL A C 1
ATOM 485 O O . VAL A 1 67 ? -15.598 -21.090 2.100 1.00 94.06 67 VAL A O 1
ATOM 488 N N . LEU A 1 68 ? -15.732 -18.863 2.074 1.00 93.12 68 LEU A N 1
ATOM 489 C CA . LEU A 1 68 ? -16.641 -18.813 0.925 1.00 93.12 68 LEU A CA 1
ATOM 490 C C . LEU A 1 68 ? -16.042 -19.469 -0.325 1.00 93.12 68 LEU A C 1
ATOM 492 O O . LEU A 1 68 ? -16.771 -20.105 -1.085 1.00 93.12 68 LEU A O 1
ATOM 496 N N . ARG A 1 69 ? -14.726 -19.350 -0.544 1.00 93.25 69 ARG A N 1
ATOM 497 C CA . ARG A 1 69 ? -14.038 -20.047 -1.644 1.00 93.25 69 ARG A CA 1
ATOM 498 C C . ARG A 1 69 ? -14.013 -21.554 -1.414 1.00 93.25 69 ARG A C 1
ATOM 500 O O . ARG A 1 69 ? -14.347 -22.294 -2.335 1.00 93.25 69 ARG A O 1
ATOM 507 N N . LEU A 1 70 ? -13.704 -21.989 -0.192 1.00 92.19 70 LEU A N 1
ATOM 508 C CA . LEU A 1 70 ? -13.712 -23.404 0.190 1.00 92.19 70 LEU A CA 1
ATOM 509 C C . LEU A 1 70 ? -15.103 -24.032 0.020 1.00 92.19 70 LEU A C 1
ATOM 511 O O . LEU A 1 70 ? -15.230 -25.072 -0.621 1.00 92.19 70 LEU A O 1
ATOM 515 N N . VAL A 1 71 ? -16.156 -23.361 0.496 1.00 96.25 71 VAL A N 1
ATOM 516 C CA . VAL A 1 71 ? -17.556 -23.799 0.341 1.00 96.25 71 VAL A CA 1
ATOM 517 C C . VAL A 1 71 ? -17.948 -23.883 -1.137 1.00 96.25 71 VAL A C 1
ATOM 519 O O . VAL A 1 71 ? -18.604 -24.834 -1.555 1.00 96.25 71 VAL A O 1
ATOM 522 N N . ARG A 1 72 ? -17.492 -22.933 -1.962 1.00 95.19 72 ARG A N 1
ATOM 523 C CA . ARG A 1 72 ? -17.710 -22.935 -3.419 1.00 95.19 72 ARG A CA 1
ATOM 524 C C . ARG A 1 72 ? -16.778 -23.885 -4.184 1.00 95.19 72 ARG A C 1
ATOM 526 O O . ARG A 1 72 ? -16.790 -23.856 -5.412 1.00 95.19 72 ARG A O 1
ATOM 533 N N . ARG A 1 73 ? -15.977 -24.706 -3.490 1.00 93.25 73 ARG A N 1
ATOM 534 C CA . ARG A 1 73 ? -14.978 -25.630 -4.064 1.00 93.25 73 ARG A CA 1
ATOM 535 C C . ARG A 1 73 ? -13.988 -24.948 -5.014 1.00 93.25 73 ARG A C 1
ATOM 537 O O . ARG A 1 73 ? -13.531 -25.537 -5.989 1.00 93.25 73 ARG A O 1
ATOM 544 N N . GLN A 1 74 ? -13.665 -23.690 -4.733 1.00 91.69 74 GLN A N 1
ATOM 545 C CA . GLN A 1 74 ? -12.672 -22.925 -5.474 1.00 91.69 74 GLN A CA 1
ATOM 546 C C . GLN A 1 74 ? -11.313 -23.032 -4.776 1.00 91.69 74 GLN A C 1
ATOM 548 O O . GLN A 1 74 ? -11.261 -22.986 -3.543 1.00 91.69 74 GLN A O 1
ATOM 553 N N . PRO A 1 75 ? -10.204 -23.133 -5.531 1.00 88.25 75 PRO A N 1
ATOM 554 C CA . PRO A 1 75 ? -8.878 -23.136 -4.934 1.00 88.25 75 PRO A CA 1
ATOM 555 C C . PRO A 1 75 ? -8.642 -21.820 -4.191 1.00 88.25 75 PRO A C 1
ATOM 557 O O . PRO A 1 75 ? -8.974 -20.742 -4.693 1.00 88.25 75 PRO A O 1
ATOM 560 N N . VAL A 1 76 ? -8.060 -21.903 -2.994 1.00 89.62 76 VAL A N 1
ATOM 561 C CA . VAL A 1 76 ? -7.649 -20.722 -2.229 1.00 89.62 76 VAL A CA 1
ATOM 562 C C . VAL A 1 76 ? -6.292 -20.267 -2.770 1.00 89.62 76 VAL A C 1
ATOM 564 O O . VAL A 1 76 ? -5.312 -20.999 -2.628 1.00 89.62 76 VAL A O 1
ATOM 567 N N . PRO A 1 77 ? -6.197 -19.086 -3.409 1.00 90.00 77 PRO A N 1
ATOM 568 C CA . PRO A 1 77 ? -4.924 -18.599 -3.925 1.00 90.00 77 PRO A CA 1
ATOM 569 C C . PRO A 1 77 ? -3.922 -18.390 -2.787 1.00 90.00 77 PRO A C 1
ATOM 571 O O . PRO A 1 77 ? -4.299 -17.915 -1.715 1.00 90.00 77 PRO A O 1
ATOM 574 N N . GLY A 1 78 ? -2.633 -18.641 -3.033 1.00 89.38 78 GLY A N 1
ATOM 575 C CA . GLY A 1 78 ? -1.581 -18.401 -2.035 1.00 89.38 78 GLY A CA 1
ATOM 576 C C . GLY A 1 78 ? -1.554 -16.958 -1.511 1.00 89.38 78 GLY A C 1
ATOM 577 O O . GLY A 1 78 ? -1.256 -16.727 -0.345 1.00 89.38 78 GLY A O 1
ATOM 578 N N . THR A 1 79 ? -1.974 -15.984 -2.324 1.00 87.50 79 THR A N 1
ATOM 579 C CA . THR A 1 79 ? -2.134 -14.581 -1.904 1.00 87.50 79 THR A CA 1
ATOM 580 C C . THR A 1 79 ? -3.191 -14.394 -0.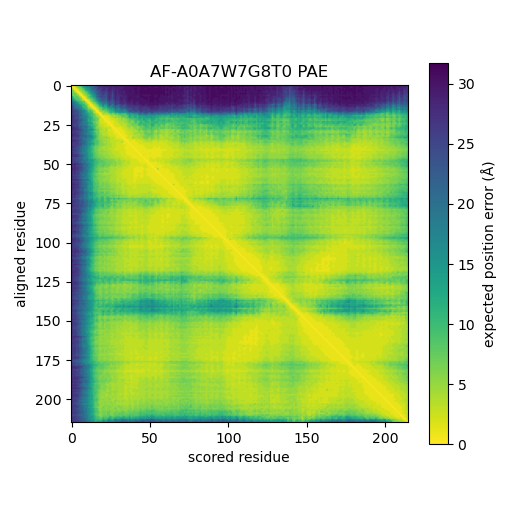814 1.00 87.50 79 THR A C 1
ATOM 582 O O . THR A 1 79 ? -3.019 -13.545 0.056 1.00 87.50 79 THR A O 1
ATOM 585 N N . VAL A 1 80 ? -4.258 -15.200 -0.814 1.00 89.62 80 VAL A N 1
ATOM 586 C CA . VAL A 1 80 ? -5.273 -15.195 0.249 1.00 89.62 80 VAL A CA 1
ATOM 587 C C . VAL A 1 80 ? -4.704 -15.805 1.526 1.00 89.62 80 VAL A C 1
ATOM 589 O O . VAL A 1 80 ? -4.919 -15.247 2.595 1.00 89.62 80 VAL A O 1
ATOM 592 N N . LEU A 1 81 ? -3.922 -16.885 1.426 1.00 92.88 81 LEU A N 1
ATOM 593 C CA . LEU A 1 81 ? -3.244 -17.476 2.587 1.00 92.88 81 LEU A CA 1
ATOM 594 C C . LEU A 1 81 ? -2.255 -16.492 3.228 1.00 92.88 81 LEU A C 1
ATOM 596 O O . LEU A 1 81 ? -2.240 -16.338 4.446 1.00 92.88 81 LEU A O 1
ATOM 600 N N . LEU A 1 82 ? -1.482 -15.769 2.412 1.00 92.12 82 LEU A N 1
ATOM 601 C CA . LEU A 1 82 ? -0.597 -14.707 2.893 1.00 92.12 82 LEU A CA 1
ATOM 602 C C . LEU A 1 82 ? -1.379 -13.567 3.554 1.00 92.12 82 LEU A C 1
ATOM 604 O O . LEU A 1 82 ? -0.968 -13.078 4.603 1.00 92.12 82 LEU A O 1
ATOM 608 N N . ALA A 1 83 ? -2.519 -13.165 2.984 1.00 90.62 83 ALA A N 1
ATOM 609 C CA . ALA A 1 83 ? -3.382 -12.151 3.585 1.00 90.62 83 ALA A CA 1
ATOM 610 C C . ALA A 1 83 ? -3.970 -12.611 4.930 1.00 90.62 83 ALA A C 1
ATOM 612 O O . ALA A 1 83 ? -4.007 -11.820 5.872 1.00 90.62 83 ALA A O 1
ATOM 613 N N . MET A 1 84 ? -4.380 -13.880 5.040 1.00 94.56 84 MET A N 1
ATOM 614 C CA . MET A 1 84 ? -4.842 -14.490 6.292 1.00 94.56 84 MET A CA 1
ATOM 615 C C . MET A 1 84 ? -3.737 -14.492 7.346 1.00 94.56 84 MET A C 1
ATOM 617 O O . MET A 1 84 ? -3.957 -14.035 8.461 1.00 94.56 84 MET A O 1
ATOM 621 N N . LEU A 1 85 ? -2.532 -14.941 6.992 1.00 94.81 85 LEU A N 1
ATOM 622 C CA . LEU A 1 85 ? -1.397 -14.927 7.912 1.00 94.81 85 LEU A CA 1
ATOM 623 C C . LEU A 1 85 ? -1.086 -13.500 8.381 1.00 94.81 85 LEU A C 1
ATOM 625 O O . LEU A 1 85 ? -0.974 -13.252 9.580 1.00 94.81 85 LEU A O 1
ATOM 629 N N . ALA A 1 86 ? -1.002 -12.553 7.445 1.00 92.00 86 ALA A N 1
ATOM 630 C CA . ALA A 1 86 ? -0.693 -11.163 7.748 1.00 92.00 86 ALA A CA 1
ATOM 631 C C . ALA A 1 86 ? -1.751 -10.515 8.653 1.00 92.00 86 ALA A C 1
ATOM 633 O O . ALA A 1 86 ? -1.393 -9.833 9.612 1.00 92.00 86 ALA A O 1
ATOM 634 N N . VAL A 1 87 ? -3.049 -10.716 8.384 1.00 94.12 87 VAL A N 1
ATOM 635 C CA . VAL A 1 87 ? -4.109 -10.149 9.236 1.00 94.12 87 VAL A CA 1
ATOM 636 C C . VAL A 1 87 ? -4.133 -10.806 10.614 1.00 94.12 87 VAL A C 1
ATOM 638 O O . VAL A 1 87 ? -4.361 -10.108 11.595 1.00 94.12 87 VAL A O 1
ATOM 641 N N . THR A 1 88 ? -3.834 -12.103 10.713 1.00 95.44 88 THR A N 1
ATOM 642 C CA . THR A 1 88 ? -3.796 -12.823 11.991 1.00 95.44 88 THR A CA 1
ATOM 643 C C . THR A 1 88 ? -2.644 -12.363 12.862 1.00 95.44 88 THR A C 1
ATOM 645 O O . THR A 1 88 ? -2.866 -12.059 14.028 1.00 95.44 88 THR A O 1
ATOM 648 N N . VAL A 1 89 ? -1.437 -12.226 12.307 1.00 95.19 89 VAL A N 1
ATOM 649 C CA . VAL A 1 89 ? -0.291 -11.679 13.050 1.00 95.19 89 VAL A CA 1
ATOM 650 C C . VAL A 1 89 ? -0.616 -10.276 13.563 1.00 95.19 89 VAL A C 1
ATOM 652 O O . VAL A 1 89 ? -0.430 -9.991 14.744 1.00 95.19 89 VAL A O 1
ATOM 655 N N . ARG A 1 90 ? -1.185 -9.418 12.707 1.00 93.31 90 ARG A N 1
ATOM 656 C CA . ARG A 1 90 ? -1.612 -8.067 13.095 1.00 93.31 90 ARG A CA 1
ATOM 657 C C . ARG A 1 90 ? -2.647 -8.086 14.212 1.00 93.31 90 ARG A C 1
ATOM 659 O O . ARG A 1 90 ? -2.478 -7.384 15.199 1.00 93.31 90 ARG A O 1
ATOM 666 N N . ALA A 1 91 ? -3.692 -8.891 14.059 1.00 94.38 91 ALA A N 1
ATOM 667 C CA . ALA A 1 91 ? -4.775 -8.985 15.023 1.00 94.38 91 ALA A CA 1
ATOM 668 C C . ALA A 1 91 ? -4.290 -9.517 16.373 1.00 94.38 91 ALA A C 1
ATOM 670 O O . ALA A 1 91 ? -4.605 -8.924 17.396 1.00 94.38 91 ALA A O 1
ATOM 671 N N . VAL A 1 92 ? -3.491 -10.588 16.386 1.00 95.56 92 VAL A N 1
ATOM 672 C CA . VAL A 1 92 ? -2.936 -11.158 17.620 1.00 95.56 92 VAL A CA 1
ATOM 673 C C . VAL A 1 92 ? -2.078 -10.128 18.342 1.00 95.56 92 VAL A C 1
ATOM 675 O O . VAL A 1 92 ? -2.296 -9.898 19.526 1.00 95.56 92 VAL A O 1
ATOM 678 N N . LEU A 1 93 ? -1.157 -9.465 17.636 1.00 94.56 93 LEU A N 1
ATOM 679 C CA . LEU A 1 93 ? -0.307 -8.445 18.248 1.00 94.56 93 LEU A CA 1
ATOM 680 C C . LEU A 1 93 ? -1.140 -7.304 18.837 1.00 94.56 93 LEU A C 1
ATOM 682 O O . LEU A 1 93 ? -0.943 -6.960 19.993 1.00 94.56 93 LEU A O 1
ATOM 686 N N . THR A 1 94 ? -2.120 -6.787 18.097 1.00 94.25 94 THR A N 1
ATOM 687 C CA . THR A 1 94 ? -3.011 -5.724 18.581 1.00 94.25 94 THR A CA 1
ATOM 688 C C . THR A 1 94 ? -3.871 -6.149 19.764 1.00 94.25 94 THR A C 1
ATOM 690 O O . THR A 1 94 ? -4.062 -5.367 20.687 1.00 94.25 94 THR A O 1
ATOM 693 N N . LEU A 1 95 ? -4.392 -7.376 19.775 1.00 92.19 95 LEU A N 1
ATOM 694 C CA . LEU A 1 95 ? -5.203 -7.871 20.889 1.00 92.19 95 LEU A CA 1
ATOM 695 C C . LEU A 1 95 ? -4.365 -8.115 22.149 1.00 92.19 95 LEU A C 1
ATOM 697 O O . LEU A 1 95 ? -4.873 -7.926 23.250 1.00 92.19 95 LEU A O 1
ATOM 701 N N . VAL A 1 96 ? -3.101 -8.517 21.988 1.00 93.94 96 VAL A N 1
ATOM 702 C CA . VAL A 1 96 ? -2.159 -8.716 23.097 1.00 93.94 96 VAL A CA 1
ATOM 703 C C . VAL A 1 96 ? -1.690 -7.381 23.674 1.00 93.94 96 VAL A C 1
ATOM 705 O O . VAL A 1 96 ? -1.632 -7.245 24.892 1.00 93.94 96 VAL A O 1
ATOM 708 N N . THR A 1 97 ? -1.361 -6.398 22.833 1.00 92.81 97 THR A N 1
ATOM 709 C CA . THR A 1 97 ? -0.879 -5.089 23.304 1.00 92.81 97 THR A CA 1
ATOM 710 C C . THR A 1 97 ? -1.996 -4.131 23.694 1.00 92.81 97 THR A C 1
ATOM 712 O O . THR A 1 97 ? -1.748 -3.201 24.454 1.00 92.81 97 THR A O 1
ATOM 715 N N . GLY A 1 98 ? -3.207 -4.332 23.169 1.00 89.38 98 GLY A N 1
ATOM 716 C CA . GLY A 1 98 ? -4.314 -3.387 23.309 1.00 89.38 98 GLY A CA 1
ATOM 717 C C . GLY A 1 98 ? -4.096 -2.078 22.547 1.00 89.38 98 GLY A C 1
ATOM 718 O O . GLY A 1 98 ? -4.730 -1.089 22.885 1.00 89.38 98 GLY A O 1
ATOM 719 N N . ASP A 1 99 ? -3.192 -2.063 21.563 1.00 89.62 99 ASP A N 1
ATOM 720 C CA . ASP A 1 99 ? -2.835 -0.858 20.812 1.00 89.62 99 ASP A CA 1
ATOM 721 C C . ASP A 1 99 ? -3.115 -1.035 19.315 1.00 89.62 99 ASP A C 1
ATOM 723 O O . ASP A 1 99 ? -2.465 -1.816 18.599 1.00 89.62 99 ASP A O 1
ATOM 727 N N . LEU A 1 100 ? -4.103 -0.281 18.833 1.00 90.88 100 LEU A N 1
ATOM 728 C CA . LEU A 1 100 ? -4.537 -0.294 17.445 1.00 90.88 100 LEU A CA 1
ATOM 729 C C . LEU A 1 100 ? -3.496 0.306 16.484 1.00 90.88 100 LEU A C 1
ATOM 731 O O . LEU A 1 100 ? -3.491 -0.038 15.297 1.00 90.88 100 LEU A O 1
ATOM 735 N N . LEU A 1 101 ? -2.550 1.111 16.977 1.00 92.62 101 LEU A N 1
ATOM 736 C CA . LEU A 1 101 ? -1.411 1.594 16.196 1.00 92.62 101 LEU A CA 1
ATOM 737 C C . LEU A 1 101 ? -0.634 0.418 15.598 1.00 92.62 101 LEU A C 1
ATOM 739 O O . LEU A 1 101 ? -0.316 0.426 14.407 1.00 92.62 101 LEU A O 1
ATOM 743 N N . ILE A 1 102 ? -0.404 -0.647 16.374 1.00 91.44 102 ILE A N 1
ATOM 744 C CA . ILE A 1 102 ? 0.328 -1.843 15.925 1.00 91.44 102 ILE A CA 1
ATOM 745 C C . ILE A 1 102 ? -0.390 -2.540 14.766 1.00 91.44 102 ILE A C 1
ATOM 747 O O . ILE A 1 102 ? 0.262 -3.090 13.866 1.00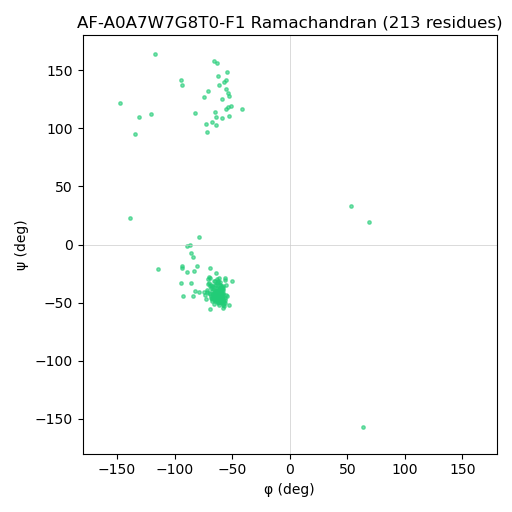 91.44 102 ILE A O 1
ATOM 751 N N . PHE A 1 103 ? -1.724 -2.476 14.741 1.00 91.56 103 PHE A N 1
ATOM 752 C CA . PHE A 1 103 ? -2.516 -3.039 13.655 1.00 91.56 103 PHE A CA 1
ATOM 753 C C . PHE A 1 103 ? -2.200 -2.328 12.341 1.00 91.56 103 PHE A C 1
ATOM 755 O O . PHE A 1 103 ? -2.040 -2.983 11.314 1.00 91.56 103 PHE A O 1
ATOM 762 N N . PHE A 1 104 ? -2.109 -0.998 12.341 1.00 92.06 104 PHE A N 1
ATOM 763 C CA . PHE A 1 104 ? -1.951 -0.181 11.131 1.00 92.06 104 PHE A CA 1
ATOM 764 C C . PHE A 1 104 ? -0.499 0.146 10.767 1.00 92.06 104 PHE A C 1
ATOM 766 O O . PHE A 1 104 ? -0.198 0.439 9.602 1.00 92.06 104 PHE A O 1
ATOM 773 N N . LEU A 1 105 ? 0.424 0.017 11.717 1.00 92.88 105 LEU A N 1
ATOM 774 C CA . LEU A 1 105 ? 1.847 0.234 11.491 1.00 92.88 105 LEU A CA 1
ATOM 775 C C . LEU A 1 105 ? 2.438 -0.827 10.556 1.00 92.88 105 LEU A C 1
ATOM 777 O O . LEU A 1 105 ? 3.162 -0.494 9.621 1.00 92.88 105 LEU A O 1
ATOM 781 N N . GLN A 1 106 ? 2.081 -2.099 10.745 1.00 91.88 106 GLN A N 1
ATOM 782 C CA . GLN A 1 106 ? 2.655 -3.213 9.978 1.00 91.88 106 GLN A CA 1
ATOM 783 C C . GLN A 1 106 ? 2.451 -3.086 8.452 1.00 91.88 106 GLN A C 1
ATOM 785 O O . GLN A 1 106 ? 3.432 -3.198 7.713 1.00 91.88 106 GLN A O 1
ATOM 790 N N . PRO A 1 107 ? 1.241 -2.785 7.928 1.00 90.25 107 PRO A N 1
ATOM 791 C CA . PRO A 1 107 ? 1.068 -2.483 6.504 1.00 90.25 107 PRO A CA 1
ATOM 792 C C . PRO A 1 107 ? 1.907 -1.298 6.027 1.00 90.25 107 PRO A C 1
ATOM 794 O O . PRO A 1 107 ? 2.409 -1.319 4.906 1.00 90.25 107 PRO A O 1
ATOM 797 N N . THR A 1 108 ? 2.062 -0.273 6.867 1.00 92.69 108 THR A N 1
ATOM 798 C CA . THR A 1 108 ? 2.836 0.932 6.540 1.00 92.69 108 THR A CA 1
ATOM 799 C C . THR A 1 108 ? 4.320 0.597 6.375 1.00 92.69 108 THR A C 1
ATOM 801 O O . THR A 1 108 ? 4.942 1.009 5.397 1.00 92.69 108 THR A O 1
ATOM 804 N N . LEU A 1 109 ? 4.866 -0.259 7.243 1.00 93.50 109 LEU A N 1
ATOM 805 C CA . LEU A 1 109 ? 6.218 -0.806 7.091 1.00 93.50 109 LEU A CA 1
ATOM 806 C C . LEU A 1 109 ? 6.364 -1.634 5.806 1.00 93.50 109 LEU A C 1
ATOM 808 O O . LEU A 1 109 ? 7.365 -1.509 5.103 1.00 93.50 109 LEU A O 1
ATOM 812 N N . GLY A 1 110 ? 5.350 -2.427 5.448 1.00 92.75 110 GLY A N 1
ATOM 813 C CA . GLY A 1 110 ? 5.322 -3.163 4.180 1.00 92.75 110 GLY A CA 1
ATOM 814 C C . GLY A 1 110 ? 5.371 -2.245 2.951 1.00 92.75 110 GLY A C 1
ATOM 815 O O . GLY A 1 110 ? 6.086 -2.535 1.991 1.00 92.75 110 GLY A O 1
ATOM 816 N N . VAL A 1 111 ? 4.667 -1.107 2.992 1.00 93.44 111 VAL A N 1
ATOM 817 C CA . VAL A 1 111 ? 4.726 -0.080 1.937 1.00 93.44 111 VAL A CA 1
ATOM 818 C C . VAL A 1 111 ? 6.133 0.505 1.823 1.00 93.44 111 VAL A C 1
ATOM 820 O O . VAL A 1 111 ? 6.645 0.622 0.708 1.00 93.44 111 VAL A O 1
ATOM 823 N N . TYR A 1 112 ? 6.793 0.802 2.945 1.00 95.19 112 TYR A N 1
ATOM 824 C CA . TYR A 1 112 ? 8.180 1.261 2.927 1.00 95.19 112 TYR A CA 1
ATOM 825 C C . TYR A 1 112 ? 9.128 0.214 2.358 1.00 95.19 112 TYR A C 1
ATOM 827 O O . TYR A 1 112 ? 9.899 0.532 1.456 1.00 95.19 112 TYR A O 1
ATOM 835 N N . ALA A 1 113 ? 9.036 -1.036 2.806 1.00 95.56 113 ALA A N 1
ATOM 836 C CA . ALA A 1 113 ? 9.860 -2.119 2.282 1.00 95.56 113 ALA A CA 1
ATOM 837 C C . ALA A 1 113 ? 9.706 -2.253 0.757 1.00 95.56 113 ALA A C 1
ATOM 839 O O . ALA A 1 113 ? 10.699 -2.296 0.032 1.00 95.56 113 ALA A O 1
ATOM 840 N N . ALA A 1 114 ? 8.467 -2.220 0.254 1.00 92.88 114 ALA A N 1
ATOM 841 C CA . ALA A 1 114 ? 8.193 -2.239 -1.180 1.00 92.88 114 ALA A CA 1
ATOM 842 C C . ALA A 1 114 ? 8.761 -1.004 -1.905 1.00 92.88 114 ALA A C 1
ATOM 844 O O . ALA A 1 114 ? 9.366 -1.143 -2.969 1.00 92.88 114 ALA A O 1
ATOM 845 N N . SER A 1 115 ? 8.616 0.195 -1.329 1.00 95.62 115 SER A N 1
ATOM 846 C CA . SER A 1 115 ? 9.167 1.428 -1.906 1.00 95.62 115 SER A CA 1
ATOM 847 C C . SER A 1 115 ? 10.689 1.377 -2.024 1.00 95.62 115 SER A C 1
ATOM 849 O O . SER A 1 115 ? 11.234 1.663 -3.088 1.00 95.62 115 SER A O 1
ATOM 851 N N . LEU A 1 116 ? 11.373 0.931 -0.968 1.00 95.94 116 LEU A N 1
ATOM 852 C CA . LEU A 1 116 ? 12.824 0.816 -0.926 1.00 95.94 116 LEU A CA 1
ATOM 853 C C . LEU A 1 116 ? 13.307 -0.266 -1.888 1.00 95.94 116 LEU A C 1
ATOM 855 O O . LEU A 1 116 ? 14.318 -0.073 -2.555 1.00 95.94 116 LEU A O 1
ATOM 859 N N . ALA A 1 117 ? 12.561 -1.361 -2.041 1.00 94.88 117 ALA A N 1
ATOM 860 C CA . ALA A 1 117 ? 12.856 -2.375 -3.045 1.00 94.88 117 ALA A CA 1
ATOM 861 C C . ALA A 1 117 ? 12.752 -1.811 -4.475 1.00 94.88 117 ALA A C 1
ATOM 863 O O . ALA A 1 117 ? 13.631 -2.058 -5.305 1.00 94.88 117 ALA A O 1
ATOM 864 N N . PHE A 1 118 ? 11.728 -1.010 -4.786 1.00 93.81 118 PHE A N 1
ATOM 865 C CA . PHE A 1 118 ? 11.617 -0.360 -6.097 1.00 93.81 118 PHE A CA 1
ATOM 866 C C . PHE A 1 118 ? 12.704 0.690 -6.336 1.00 93.81 118 PHE A C 1
ATOM 868 O O . PHE A 1 118 ? 13.288 0.714 -7.421 1.00 93.81 118 PHE A O 1
ATOM 875 N N . LEU A 1 119 ? 13.021 1.521 -5.345 1.00 94.69 119 LEU A N 1
ATOM 876 C CA . LEU A 1 119 ? 14.076 2.530 -5.463 1.00 94.69 119 LEU A CA 1
ATOM 877 C C . LEU A 1 119 ? 15.462 1.882 -5.568 1.00 94.69 119 LEU A C 1
ATOM 879 O O . LEU A 1 119 ? 16.219 2.182 -6.488 1.00 94.69 119 LEU A O 1
ATOM 883 N N . GLY A 1 120 ? 15.768 0.935 -4.682 1.00 93.88 120 GLY A N 1
ATOM 884 C CA . GLY A 1 120 ? 17.060 0.252 -4.618 1.00 93.88 120 GLY A CA 1
ATOM 885 C C . GLY A 1 120 ? 17.354 -0.606 -5.848 1.00 93.88 120 GLY A C 1
ATOM 886 O O . GLY A 1 120 ? 18.502 -0.708 -6.271 1.00 93.88 120 GLY A O 1
ATOM 887 N N . THR A 1 121 ? 16.326 -1.175 -6.485 1.00 93.62 121 THR A N 1
ATOM 888 C CA . THR A 1 121 ? 16.506 -1.936 -7.733 1.00 93.62 121 THR A CA 1
ATOM 889 C C . THR A 1 121 ? 16.405 -1.088 -9.000 1.00 93.62 121 THR A C 1
ATOM 891 O O . THR A 1 121 ? 16.611 -1.621 -10.090 1.00 93.62 121 THR A O 1
ATOM 894 N N . ALA A 1 122 ? 16.139 0.220 -8.906 1.00 91.50 122 ALA A N 1
ATOM 895 C CA . ALA A 1 122 ? 15.930 1.066 -10.082 1.00 91.50 122 ALA A CA 1
ATOM 896 C C . ALA A 1 122 ? 17.152 1.104 -11.015 1.00 91.50 122 ALA A C 1
ATOM 898 O O . ALA A 1 122 ? 16.990 1.097 -12.231 1.00 91.50 122 ALA A O 1
ATOM 899 N N . ALA A 1 123 ? 18.372 1.097 -10.468 1.00 87.25 123 ALA A N 1
ATOM 900 C CA . ALA A 1 123 ? 19.608 1.084 -11.255 1.00 87.25 123 ALA A CA 1
ATOM 901 C C . ALA A 1 123 ? 20.064 -0.328 -11.680 1.00 87.25 123 ALA A C 1
ATOM 903 O O . ALA A 1 123 ? 21.010 -0.459 -12.461 1.00 87.25 123 ALA A O 1
ATOM 904 N N . ALA A 1 124 ? 19.407 -1.387 -11.192 1.00 89.12 124 ALA A N 1
ATOM 905 C CA . ALA A 1 124 ? 19.788 -2.762 -11.491 1.00 89.12 124 ALA A CA 1
ATOM 906 C C . ALA A 1 124 ? 19.586 -3.094 -12.986 1.00 89.12 124 ALA A C 1
ATOM 908 O O . ALA A 1 124 ? 18.754 -2.477 -13.660 1.00 89.12 124 ALA A O 1
ATOM 909 N N . PRO A 1 125 ? 20.285 -4.113 -13.529 1.00 84.06 125 PRO A N 1
ATOM 910 C CA . PRO A 1 125 ? 20.116 -4.529 -14.925 1.00 84.06 125 PRO A CA 1
ATOM 911 C C . PRO A 1 125 ? 18.668 -4.893 -15.284 1.00 84.06 125 PRO A C 1
ATOM 913 O O . PRO A 1 125 ? 18.246 -4.695 -16.422 1.00 84.06 125 PRO A O 1
ATOM 916 N N . ARG A 1 126 ? 17.914 -5.408 -14.304 1.00 83.44 126 ARG A N 1
ATOM 917 C CA . ARG A 1 126 ? 16.484 -5.719 -14.391 1.00 83.44 126 ARG A CA 1
ATOM 918 C C . ARG A 1 126 ? 15.783 -5.185 -13.135 1.00 83.44 126 ARG A C 1
ATOM 920 O O . ARG A 1 126 ? 15.807 -5.889 -12.121 1.00 83.44 126 ARG A O 1
ATOM 927 N N . PRO A 1 127 ? 15.202 -3.971 -13.176 1.00 87.56 127 PRO A N 1
ATOM 928 C CA . PRO A 1 127 ? 14.477 -3.396 -12.047 1.00 87.56 127 PRO A CA 1
ATOM 929 C C . PRO A 1 127 ? 13.370 -4.324 -11.545 1.00 87.56 127 PRO A C 1
ATOM 931 O O . PRO A 1 127 ? 12.759 -5.047 -12.335 1.00 87.56 127 PRO A O 1
ATOM 934 N N . LEU A 1 128 ? 13.063 -4.295 -10.245 1.00 89.94 128 LEU A N 1
ATOM 935 C CA . LEU A 1 128 ? 12.031 -5.166 -9.674 1.00 89.94 128 LEU A CA 1
ATOM 936 C C . LEU A 1 128 ? 10.672 -4.949 -10.352 1.00 89.94 128 LEU A C 1
ATOM 938 O O . LEU A 1 128 ? 9.978 -5.912 -10.671 1.00 89.94 128 LEU A O 1
ATOM 942 N N . ILE A 1 129 ? 10.334 -3.694 -10.659 1.00 89.50 129 ILE A N 1
ATOM 943 C CA . ILE A 1 129 ? 9.089 -3.360 -11.352 1.00 89.50 129 ILE A CA 1
ATOM 944 C C . ILE A 1 129 ? 9.015 -3.957 -12.761 1.00 89.50 129 ILE A C 1
ATOM 946 O O . ILE A 1 129 ? 7.925 -4.276 -13.230 1.00 89.50 129 ILE A O 1
ATOM 950 N N . GLN A 1 130 ? 10.160 -4.152 -13.428 1.00 88.81 130 GLN A N 1
ATOM 951 C CA . GLN A 1 130 ? 10.204 -4.832 -14.718 1.00 88.81 130 GLN A CA 1
ATOM 952 C C . GLN A 1 130 ? 9.780 -6.288 -14.555 1.00 88.81 130 GLN A C 1
ATOM 954 O O . GLN A 1 130 ? 8.914 -6.722 -15.302 1.00 88.81 130 GLN A O 1
ATOM 959 N N . ARG A 1 131 ? 10.331 -7.001 -13.559 1.00 86.19 131 ARG A N 1
ATOM 960 C CA . ARG A 1 131 ? 9.979 -8.404 -13.275 1.00 86.19 131 ARG A CA 1
ATOM 961 C C . ARG A 1 131 ? 8.483 -8.551 -12.997 1.00 86.19 131 ARG A C 1
ATOM 963 O O . ARG A 1 131 ? 7.806 -9.295 -13.690 1.00 86.19 131 ARG A O 1
ATOM 970 N N . VAL A 1 132 ? 7.957 -7.729 -12.085 1.00 85.88 132 VAL A N 1
ATOM 971 C CA . VAL A 1 132 ? 6.521 -7.711 -11.754 1.00 85.88 132 VAL A CA 1
ATOM 972 C C . VAL A 1 132 ? 5.666 -7.430 -12.991 1.00 85.88 132 VAL A C 1
ATOM 974 O O . VAL A 1 132 ? 4.645 -8.074 -13.205 1.00 85.88 132 VAL A O 1
ATOM 977 N N . THR A 1 133 ? 6.077 -6.477 -13.830 1.00 85.31 133 THR A N 1
ATOM 978 C CA . THR A 1 133 ? 5.325 -6.150 -15.047 1.00 85.31 133 THR A CA 1
ATOM 979 C C . THR A 1 133 ? 5.343 -7.308 -16.036 1.00 85.31 133 THR A C 1
ATOM 981 O O . THR A 1 133 ? 4.300 -7.616 -16.600 1.00 85.31 133 THR A O 1
ATOM 984 N N . THR A 1 134 ? 6.490 -7.957 -16.245 1.00 84.19 134 THR A N 1
ATOM 985 C CA . THR A 1 134 ? 6.611 -9.083 -17.182 1.00 84.19 134 THR A CA 1
ATOM 986 C C . THR A 1 134 ? 5.890 -10.339 -16.702 1.00 84.19 134 THR A C 1
ATOM 988 O O . THR A 1 134 ? 5.415 -11.102 -17.536 1.00 84.19 134 THR A O 1
ATOM 991 N N . ASP A 1 135 ? 5.747 -10.521 -15.386 1.00 84.06 135 ASP A N 1
ATOM 992 C CA . ASP A 1 135 ? 4.972 -11.623 -14.801 1.00 84.06 135 ASP A CA 1
ATOM 993 C C . ASP A 1 135 ? 3.458 -11.433 -15.008 1.00 84.06 135 ASP A C 1
ATOM 995 O O . ASP A 1 135 ? 2.707 -12.402 -15.105 1.00 84.06 135 ASP A O 1
ATOM 999 N N . LEU A 1 136 ? 2.999 -10.179 -15.082 1.00 79.50 136 LEU A N 1
ATOM 1000 C CA . LEU A 1 136 ? 1.583 -9.826 -15.241 1.00 79.50 136 LEU A CA 1
ATOM 1001 C C . LEU A 1 136 ? 1.176 -9.595 -16.698 1.00 79.50 136 LEU A C 1
ATOM 1003 O O . LEU A 1 136 ? 0.031 -9.842 -17.076 1.00 79.50 136 LEU A O 1
ATOM 1007 N N . VAL A 1 137 ? 2.090 -9.069 -17.509 1.00 78.31 137 VAL A N 1
ATOM 1008 C CA . VAL A 1 137 ? 1.866 -8.715 -18.907 1.00 78.31 137 VAL A CA 1
ATOM 1009 C C . VAL A 1 137 ? 3.003 -9.312 -19.734 1.00 78.31 137 VAL A C 1
ATOM 1011 O O . VAL A 1 137 ? 4.128 -8.812 -19.660 1.00 78.31 137 VAL A O 1
ATOM 1014 N N . PRO A 1 138 ? 2.733 -10.337 -20.562 1.00 75.50 138 PRO A N 1
ATOM 1015 C CA . PRO A 1 138 ? 3.747 -10.897 -21.442 1.00 75.50 138 PRO A CA 1
ATOM 1016 C C . PRO A 1 138 ? 4.120 -9.857 -22.506 1.00 75.50 138 PRO A C 1
ATOM 1018 O O . PRO A 1 138 ? 3.354 -9.568 -23.428 1.00 75.50 138 PRO A O 1
ATOM 1021 N N . LEU A 1 139 ? 5.298 -9.254 -22.347 1.00 77.06 139 LEU A N 1
ATOM 1022 C CA . LEU A 1 139 ? 5.871 -8.308 -23.300 1.00 77.06 139 LEU A CA 1
ATOM 1023 C C . LEU A 1 139 ? 6.792 -9.060 -24.274 1.00 77.06 139 LEU A C 1
ATOM 1025 O O . LEU A 1 139 ? 7.582 -9.889 -23.825 1.00 77.06 139 LEU A O 1
ATOM 1029 N N . PRO A 1 140 ? 6.746 -8.768 -25.587 1.00 78.38 140 PRO A N 1
ATOM 1030 C CA . PRO A 1 140 ? 7.663 -9.370 -26.550 1.00 78.38 140 PRO A CA 1
ATOM 1031 C C . PRO A 1 140 ? 9.135 -9.111 -26.199 1.00 78.38 140 PRO A C 1
ATOM 1033 O O . PRO A 1 140 ? 9.498 -7.986 -25.848 1.00 78.38 140 PRO A O 1
ATOM 1036 N N . GLU A 1 141 ? 9.999 -10.114 -26.370 1.00 76.50 141 GLU A N 1
ATOM 1037 C CA . GLU A 1 141 ? 11.418 -10.026 -25.980 1.00 76.50 141 GLU A CA 1
ATOM 1038 C C . GLU A 1 141 ? 12.157 -8.863 -26.668 1.00 76.50 141 GLU A C 1
ATOM 1040 O O . GLU A 1 141 ? 12.939 -8.139 -26.045 1.00 76.50 141 GLU A O 1
ATOM 1045 N N . HIS A 1 142 ? 11.841 -8.594 -27.938 1.00 75.00 142 HIS A N 1
ATOM 1046 C CA . HIS A 1 142 ? 12.430 -7.477 -28.684 1.00 75.00 142 HIS A CA 1
ATOM 1047 C C . HIS A 1 142 ? 12.119 -6.102 -28.059 1.00 75.00 142 HIS A C 1
ATOM 1049 O O . HIS A 1 142 ? 12.921 -5.176 -28.168 1.00 75.00 142 HIS A O 1
ATOM 1055 N N . LEU A 1 143 ? 10.982 -5.959 -27.364 1.00 75.69 143 LEU A N 1
ATOM 1056 C CA . LEU A 1 143 ? 10.618 -4.736 -26.647 1.00 75.69 143 LEU A CA 1
ATOM 1057 C C . LEU A 1 143 ? 11.348 -4.639 -25.307 1.00 75.69 143 LEU A C 1
ATOM 1059 O O . LEU A 1 143 ? 11.824 -3.560 -24.958 1.00 75.69 143 LEU A O 1
ATOM 1063 N N . THR A 1 144 ? 11.475 -5.740 -24.562 1.00 78.00 144 THR A N 1
ATOM 1064 C CA . THR A 1 144 ? 12.106 -5.740 -23.230 1.00 78.00 144 THR A CA 1
ATOM 1065 C C . THR A 1 144 ? 13.612 -5.487 -23.273 1.00 78.00 144 THR A C 1
ATOM 1067 O O . THR A 1 144 ? 14.155 -4.916 -22.328 1.00 78.00 144 THR A O 1
ATOM 1070 N N . HIS A 1 145 ? 14.283 -5.860 -24.366 1.00 80.31 145 HIS A N 1
ATOM 1071 C CA . HIS A 1 145 ? 15.717 -5.615 -24.563 1.00 80.31 145 HIS A CA 1
ATOM 1072 C C . HIS A 1 145 ? 16.040 -4.216 -25.116 1.00 80.31 145 HIS A C 1
ATOM 1074 O O . HIS A 1 145 ? 17.199 -3.798 -25.103 1.00 80.31 145 HIS A O 1
ATOM 1080 N N . HIS A 1 146 ? 15.039 -3.451 -25.562 1.00 84.56 146 HIS A N 1
ATOM 1081 C CA . HIS A 1 146 ? 15.275 -2.150 -26.178 1.00 84.56 146 HIS A CA 1
ATOM 1082 C C . HIS A 1 146 ? 15.745 -1.097 -25.142 1.00 84.56 146 HIS A C 1
ATOM 1084 O O . HIS A 1 146 ? 15.076 -0.901 -24.119 1.00 84.56 146 HIS A O 1
ATOM 1090 N N . PRO A 1 147 ? 16.818 -0.312 -25.395 1.00 84.81 147 PRO A N 1
ATOM 1091 C CA . PRO A 1 147 ? 17.357 0.660 -24.430 1.00 84.81 147 PRO A CA 1
ATOM 1092 C C . PRO A 1 147 ? 16.334 1.688 -23.922 1.00 84.81 147 PRO A C 1
ATOM 1094 O O . PRO A 1 147 ? 16.360 2.088 -22.756 1.00 84.81 147 PRO A O 1
ATOM 1097 N N . ARG A 1 148 ? 15.395 2.103 -24.786 1.00 85.88 148 ARG A N 1
ATOM 1098 C CA . ARG A 1 148 ? 14.282 2.998 -24.405 1.00 85.88 148 ARG A CA 1
ATOM 1099 C C . ARG A 1 148 ? 13.304 2.340 -23.425 1.00 85.88 148 ARG A C 1
ATOM 1101 O O . ARG A 1 148 ? 12.833 3.018 -22.518 1.00 85.88 148 ARG A O 1
ATOM 1108 N N . MET A 1 149 ? 13.037 1.041 -23.572 1.00 86.19 149 MET A N 1
ATOM 1109 C CA . MET A 1 149 ? 12.171 0.294 -22.658 1.00 86.19 149 MET A CA 1
ATOM 1110 C C . MET A 1 149 ? 12.858 0.079 -21.307 1.00 86.19 149 MET A C 1
ATOM 1112 O O . MET A 1 149 ? 12.243 0.271 -20.262 1.00 86.19 149 MET A O 1
ATOM 1116 N N . ARG A 1 150 ? 14.169 -0.193 -21.310 1.00 86.25 150 ARG A N 1
ATOM 1117 C CA . ARG A 1 150 ? 14.966 -0.210 -20.077 1.00 86.25 150 ARG A CA 1
ATOM 1118 C C . ARG A 1 150 ? 14.857 1.121 -19.328 1.00 86.25 150 ARG A C 1
ATOM 1120 O O . ARG A 1 150 ? 14.521 1.124 -18.151 1.00 86.25 150 ARG A O 1
ATOM 1127 N N . ARG A 1 151 ? 15.073 2.260 -20.004 1.00 88.44 151 ARG A N 1
ATOM 1128 C CA . ARG A 1 151 ? 14.902 3.593 -19.385 1.00 88.44 151 ARG A CA 1
ATOM 1129 C C . ARG A 1 151 ? 13.483 3.800 -18.857 1.00 88.44 151 ARG A C 1
ATOM 1131 O O . ARG A 1 151 ? 13.331 4.384 -17.792 1.00 88.44 151 ARG A O 1
ATOM 1138 N N . PHE A 1 152 ? 12.458 3.333 -19.568 1.00 90.56 152 PHE A N 1
ATOM 1139 C CA . PHE A 1 152 ? 11.078 3.387 -19.086 1.00 90.56 152 PHE A CA 1
ATOM 1140 C C . PHE A 1 152 ? 10.910 2.642 -17.757 1.00 90.56 152 PHE A C 1
ATOM 1142 O O . PHE A 1 152 ? 10.396 3.233 -16.813 1.00 90.56 152 PHE A O 1
ATOM 1149 N N . PHE A 1 153 ? 11.414 1.409 -17.641 1.00 91.50 153 PHE A N 1
ATOM 1150 C CA . PHE A 1 153 ? 11.329 0.645 -16.394 1.00 91.50 153 PHE A CA 1
ATOM 1151 C C . PHE A 1 153 ? 12.098 1.283 -15.234 1.00 91.50 153 PHE A C 1
ATOM 1153 O O . PHE A 1 153 ? 11.608 1.247 -14.111 1.00 91.50 153 PHE A O 1
ATOM 1160 N N . VAL A 1 154 ? 13.245 1.923 -15.489 1.00 92.69 154 VAL A N 1
ATOM 1161 C CA . VAL A 1 154 ? 13.963 2.695 -14.457 1.00 92.69 154 VAL A CA 1
ATOM 1162 C C . VAL A 1 154 ? 13.099 3.850 -13.943 1.00 92.69 154 VAL A C 1
ATOM 1164 O O . VAL A 1 154 ? 12.877 3.954 -12.740 1.00 92.69 154 VAL A O 1
ATOM 1167 N N . HIS A 1 155 ? 12.555 4.685 -14.837 1.00 92.12 155 HIS A N 1
ATOM 1168 C CA . HIS A 1 155 ? 11.682 5.798 -14.437 1.00 92.12 155 HIS A CA 1
ATOM 1169 C C . HIS A 1 155 ? 10.413 5.311 -13.739 1.00 92.12 155 HIS A C 1
ATOM 1171 O O . HIS A 1 155 ? 9.959 5.942 -12.793 1.00 92.12 155 HIS A O 1
ATOM 1177 N N . LEU A 1 156 ? 9.852 4.185 -14.185 1.00 92.88 156 LEU A N 1
ATOM 1178 C CA . LEU A 1 156 ? 8.688 3.575 -13.559 1.00 92.88 156 LEU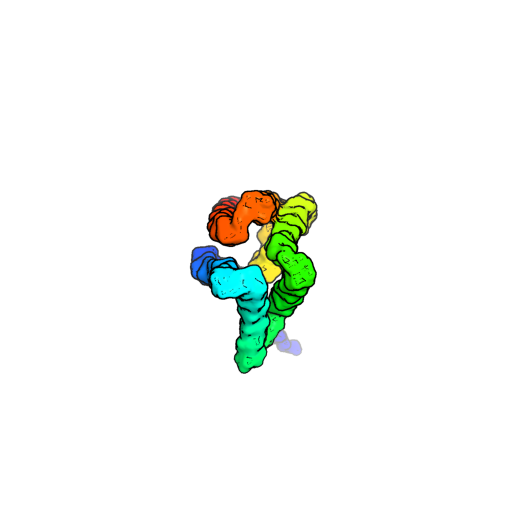 A CA 1
ATOM 1179 C C . LEU A 1 156 ? 9.018 3.104 -12.135 1.00 92.88 156 LEU A C 1
ATOM 1181 O O . LEU A 1 156 ? 8.235 3.346 -11.223 1.00 92.88 156 LEU A O 1
ATOM 1185 N N . SER A 1 157 ? 10.194 2.501 -11.932 1.00 93.94 157 SER A N 1
ATOM 1186 C CA . SER A 1 157 ? 10.675 2.066 -10.614 1.00 93.94 157 SER A CA 1
ATOM 1187 C C . SER A 1 157 ? 10.866 3.254 -9.672 1.00 93.94 157 SER A C 1
ATOM 1189 O O . SER A 1 157 ? 10.434 3.202 -8.525 1.00 93.94 157 SER A O 1
ATOM 1191 N N . LEU A 1 158 ? 11.451 4.349 -10.171 1.00 95.31 158 LEU A N 1
ATOM 1192 C CA . LEU A 1 158 ? 11.609 5.592 -9.414 1.00 95.31 158 LEU A CA 1
ATOM 1193 C C . LEU A 1 158 ? 10.256 6.227 -9.076 1.00 95.31 158 LEU A C 1
ATOM 1195 O O . LEU A 1 158 ? 10.025 6.580 -7.927 1.00 95.31 158 LEU A O 1
ATOM 1199 N N . LEU A 1 159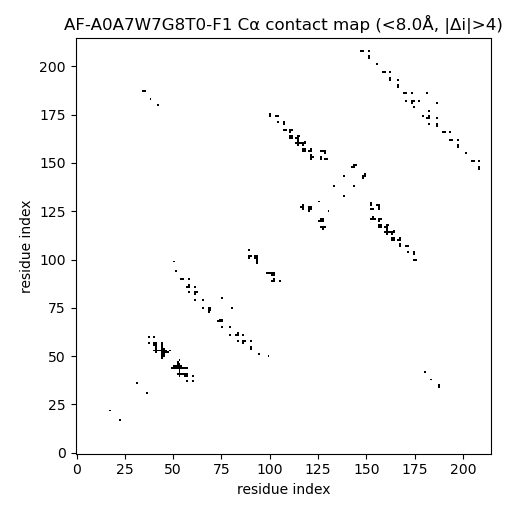 ? 9.343 6.325 -10.047 1.00 94.75 159 LEU A N 1
ATOM 1200 C CA . LEU A 1 159 ? 8.005 6.881 -9.843 1.00 94.75 159 LEU A CA 1
ATOM 1201 C C . LEU A 1 159 ? 7.246 6.110 -8.758 1.00 94.75 159 LEU A C 1
ATOM 1203 O O . LEU A 1 159 ? 6.790 6.705 -7.787 1.00 94.75 159 LEU A O 1
ATOM 1207 N N . TRP A 1 160 ? 7.123 4.790 -8.911 1.00 94.31 160 TRP A N 1
ATOM 1208 C CA . TRP A 1 160 ? 6.382 3.955 -7.966 1.00 94.31 160 TRP A CA 1
ATOM 1209 C C . TRP A 1 160 ? 7.067 3.863 -6.608 1.00 94.31 160 TRP A C 1
ATOM 1211 O O . TRP A 1 160 ? 6.384 3.900 -5.589 1.00 94.31 160 TRP A O 1
ATOM 1221 N N . GLY A 1 161 ? 8.399 3.797 -6.585 1.00 95.88 161 GLY A N 1
ATOM 1222 C CA . GLY A 1 161 ? 9.184 3.862 -5.360 1.00 95.88 161 GLY A CA 1
ATOM 1223 C C . GLY A 1 161 ? 8.920 5.150 -4.583 1.00 95.88 161 GLY A C 1
ATOM 1224 O O . GLY A 1 161 ? 8.524 5.094 -3.424 1.00 95.88 161 GLY A O 1
ATOM 1225 N N . THR A 1 162 ? 9.034 6.310 -5.230 1.00 95.81 162 THR A N 1
ATOM 1226 C CA . THR A 1 162 ? 8.805 7.613 -4.588 1.00 95.81 162 THR A CA 1
ATOM 1227 C C . THR A 1 162 ? 7.352 7.805 -4.161 1.00 95.81 162 THR A C 1
ATOM 1229 O O . THR A 1 162 ? 7.103 8.259 -3.047 1.00 95.81 162 THR A O 1
ATOM 1232 N N . VAL A 1 163 ? 6.379 7.429 -5.000 1.00 95.31 163 VAL A N 1
ATOM 1233 C CA . VAL A 1 163 ? 4.949 7.524 -4.656 1.00 95.31 163 VAL A CA 1
ATOM 1234 C C . VAL A 1 163 ? 4.618 6.646 -3.451 1.00 95.31 163 VAL A C 1
ATOM 1236 O O . VAL A 1 163 ? 3.924 7.095 -2.542 1.00 95.31 163 VAL A O 1
ATOM 1239 N N . GLN A 1 164 ? 5.138 5.417 -3.404 1.00 95.06 164 GLN A N 1
ATOM 1240 C CA . GLN A 1 164 ? 4.926 4.522 -2.267 1.00 95.06 164 GLN A CA 1
ATOM 1241 C C . GLN A 1 164 ? 5.642 5.005 -1.010 1.00 95.06 164 GLN A C 1
ATOM 1243 O O . GLN A 1 164 ? 5.084 4.891 0.076 1.00 95.06 164 GLN A O 1
ATOM 1248 N N . PHE A 1 165 ? 6.829 5.594 -1.140 1.00 96.38 165 PHE A N 1
ATOM 1249 C CA . PHE A 1 165 ? 7.519 6.200 -0.008 1.00 96.38 165 PHE A CA 1
ATOM 1250 C C . PHE A 1 165 ? 6.714 7.374 0.569 1.00 96.38 165 PHE A C 1
ATOM 1252 O O . PHE A 1 165 ? 6.479 7.425 1.772 1.00 96.38 165 PHE A O 1
ATOM 1259 N N . ALA A 1 166 ? 6.213 8.272 -0.287 1.00 95.62 166 ALA A N 1
ATOM 1260 C CA . ALA A 1 166 ? 5.354 9.381 0.126 1.00 95.62 166 ALA A CA 1
ATOM 1261 C C . ALA A 1 166 ? 4.047 8.891 0.771 1.00 95.62 166 ALA A C 1
ATOM 1263 O O . ALA A 1 166 ? 3.643 9.405 1.809 1.00 95.62 166 ALA A O 1
ATOM 1264 N N . ASN A 1 167 ? 3.422 7.858 0.198 1.00 94.19 167 ASN A N 1
ATOM 1265 C CA . ASN A 1 167 ? 2.249 7.198 0.767 1.00 94.19 167 ASN A CA 1
ATOM 1266 C C . ASN A 1 167 ? 2.537 6.616 2.163 1.00 94.19 167 ASN A C 1
ATOM 1268 O O . ASN A 1 167 ? 1.756 6.818 3.093 1.00 94.19 167 ASN A O 1
ATOM 1272 N N . GLY A 1 168 ? 3.666 5.919 2.319 1.00 94.88 168 GLY A N 1
ATOM 1273 C CA . GLY A 1 168 ? 4.129 5.389 3.601 1.00 94.88 168 GLY A CA 1
ATOM 1274 C C . GLY A 1 168 ? 4.325 6.496 4.637 1.00 94.88 168 GLY A C 1
ATOM 1275 O O . GLY A 1 168 ? 3.794 6.389 5.737 1.00 94.88 168 GLY A O 1
ATOM 1276 N N . SER A 1 169 ? 4.989 7.590 4.257 1.00 96.12 169 SER A N 1
ATOM 1277 C CA . SER A 1 169 ? 5.245 8.741 5.137 1.00 96.12 169 SER A CA 1
ATOM 1278 C C . SER A 1 169 ? 3.984 9.480 5.542 1.00 96.12 169 SER A C 1
ATOM 1280 O O . SER A 1 169 ? 3.808 9.767 6.721 1.00 96.12 169 SER A O 1
ATOM 1282 N N . LEU A 1 170 ? 3.073 9.730 4.602 1.00 95.12 170 LEU A N 1
ATOM 1283 C CA . LEU A 1 170 ? 1.782 10.335 4.911 1.00 95.12 170 LEU A CA 1
ATOM 1284 C C . LEU A 1 170 ? 0.947 9.422 5.815 1.00 95.12 170 LEU A C 1
ATOM 1286 O O . LEU A 1 170 ? 0.370 9.890 6.790 1.00 95.12 170 LEU A O 1
ATOM 1290 N N . SER A 1 171 ? 0.910 8.119 5.519 1.00 94.31 171 SER A N 1
ATOM 1291 C CA . SER A 1 171 ? 0.207 7.136 6.349 1.00 94.31 171 SER A CA 1
ATOM 1292 C C . SER A 1 171 ? 0.776 7.097 7.764 1.00 94.31 171 SER A C 1
ATOM 1294 O O . SER A 1 171 ? 0.010 7.084 8.718 1.00 94.31 171 SER A O 1
ATOM 1296 N N . LEU A 1 172 ? 2.102 7.078 7.911 1.00 96.00 172 LEU A N 1
ATOM 1297 C CA . LEU A 1 172 ? 2.750 7.040 9.217 1.00 96.00 172 LEU A CA 1
ATOM 1298 C C . LEU A 1 172 ? 2.491 8.327 10.001 1.00 96.00 172 LEU A C 1
ATOM 1300 O O . LEU A 1 172 ? 2.135 8.256 11.169 1.00 96.00 172 LEU A O 1
ATOM 1304 N N . TRP A 1 173 ? 2.618 9.486 9.356 1.00 96.50 173 TRP A N 1
ATOM 1305 C CA . TRP A 1 173 ? 2.329 10.771 9.986 1.00 96.50 173 TRP A CA 1
ATOM 1306 C C . TRP A 1 173 ? 0.876 10.851 10.470 1.00 96.50 173 TRP A C 1
ATOM 1308 O O . TRP A 1 173 ? 0.650 11.113 11.646 1.00 96.50 173 TRP A O 1
ATOM 1318 N N . LEU A 1 174 ? -0.098 10.516 9.615 1.00 96.00 174 LEU A N 1
ATOM 1319 C CA . LEU A 1 174 ? -1.511 10.469 10.007 1.00 96.00 174 LEU A CA 1
ATOM 1320 C C . LEU A 1 174 ? -1.742 9.491 11.166 1.00 96.00 174 LEU A C 1
ATOM 1322 O O . LEU A 1 174 ? -2.480 9.804 12.087 1.00 96.00 174 LEU A O 1
ATOM 1326 N N . LEU A 1 175 ? -1.104 8.317 11.141 1.00 95.12 175 LEU A N 1
ATOM 1327 C CA . LEU A 1 175 ? -1.279 7.308 12.189 1.00 95.12 175 LEU A CA 1
ATOM 1328 C C . LEU A 1 175 ? -0.757 7.780 13.554 1.00 95.12 175 LEU A C 1
ATOM 1330 O O . LEU A 1 175 ? -1.273 7.351 14.578 1.00 95.12 175 LEU A O 1
ATOM 1334 N N . LEU A 1 176 ? 0.281 8.620 13.564 1.00 95.62 176 LEU A N 1
ATOM 1335 C CA . LEU A 1 176 ? 0.924 9.108 14.786 1.00 95.62 176 LEU A CA 1
ATOM 1336 C C . LEU A 1 176 ? 0.363 10.444 15.283 1.00 95.62 176 LEU A C 1
ATOM 1338 O O . LEU A 1 176 ? 0.601 10.803 16.432 1.00 95.62 176 LEU A O 1
ATOM 1342 N N . SER A 1 177 ? -0.304 11.214 14.422 1.00 95.62 177 SER A N 1
ATOM 1343 C CA . SER A 1 177 ? -0.738 12.586 14.726 1.00 95.62 177 SER A CA 1
ATOM 1344 C C . SER A 1 177 ? -2.254 12.766 14.770 1.00 95.62 177 SER A C 1
ATOM 1346 O O . SER A 1 177 ? -2.716 13.718 15.389 1.00 95.62 177 SER A O 1
ATOM 1348 N N . GLU A 1 178 ? -3.026 11.876 14.145 1.00 96.00 178 GLU A N 1
ATOM 1349 C CA . GLU A 1 178 ? -4.479 12.008 14.016 1.00 96.00 178 GLU A CA 1
ATOM 1350 C C . GLU A 1 178 ? -5.233 10.881 14.728 1.00 96.00 178 GLU A C 1
ATOM 1352 O O . GLU A 1 178 ? -4.688 9.821 15.041 1.00 96.00 178 GLU A O 1
ATOM 1357 N N . SER A 1 179 ? -6.534 11.092 14.946 1.00 93.31 179 SER A N 1
ATOM 1358 C CA . SER A 1 179 ? -7.426 10.021 15.396 1.00 93.31 179 SER A CA 1
ATOM 1359 C C . SER A 1 179 ? -7.525 8.907 14.345 1.00 93.31 179 SER A C 1
ATOM 1361 O O . SER A 1 179 ? -7.344 9.132 13.145 1.00 93.31 179 SER A O 1
ATOM 1363 N N . ILE A 1 180 ? -7.882 7.694 14.777 1.00 90.81 180 ILE A N 1
ATOM 1364 C CA . ILE A 1 180 ? -8.047 6.540 13.877 1.00 90.81 180 ILE A CA 1
ATOM 1365 C C . ILE A 1 180 ? -9.092 6.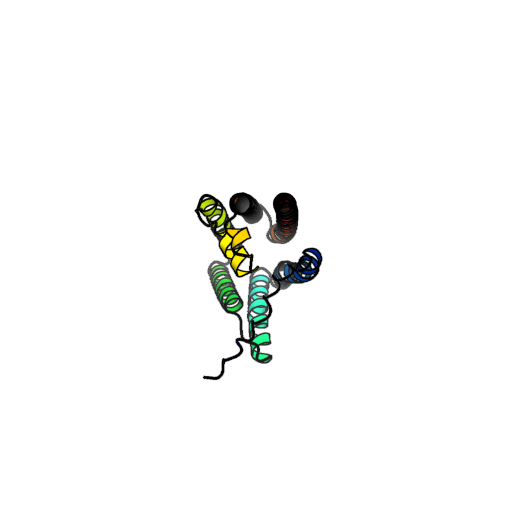816 12.788 1.00 90.81 180 ILE A C 1
ATOM 1367 O O . ILE A 1 180 ? -8.923 6.391 11.648 1.00 90.81 180 ILE A O 1
ATOM 1371 N N . GLU A 1 181 ? -10.152 7.558 13.101 1.00 90.88 181 GLU A N 1
ATOM 1372 C CA . GLU A 1 181 ? -11.200 7.899 12.137 1.00 90.88 181 GLU A CA 1
ATOM 1373 C C . GLU A 1 181 ? -10.669 8.804 11.021 1.00 90.88 181 GLU A C 1
ATOM 1375 O O . GLU A 1 181 ? -10.798 8.479 9.835 1.00 90.88 181 GLU A O 1
ATOM 1380 N N . THR A 1 182 ? -10.000 9.898 11.399 1.00 92.56 182 THR A N 1
ATOM 1381 C CA . THR A 1 182 ? -9.358 10.819 10.456 1.00 92.56 182 THR A CA 1
ATOM 1382 C C . THR A 1 182 ? -8.294 10.091 9.645 1.00 92.56 182 THR A C 1
ATOM 1384 O O . THR A 1 182 ? -8.268 10.204 8.417 1.00 92.56 182 THR A O 1
ATOM 1387 N N . TYR A 1 183 ? -7.468 9.273 10.303 1.00 92.12 183 TYR A N 1
ATOM 1388 C CA . TYR A 1 183 ? -6.484 8.421 9.648 1.00 92.12 183 TYR A CA 1
ATOM 1389 C C . TYR A 1 183 ? -7.131 7.555 8.561 1.00 92.12 183 TYR A C 1
ATOM 1391 O O . TYR A 1 183 ? -6.675 7.586 7.419 1.00 92.12 183 TYR A O 1
ATOM 1399 N N . LEU A 1 184 ? -8.203 6.816 8.864 1.00 90.81 184 LEU A N 1
ATOM 1400 C CA . LEU A 1 184 ? -8.839 5.909 7.904 1.00 90.81 184 LEU A CA 1
ATOM 1401 C C . LEU A 1 184 ? -9.396 6.655 6.688 1.00 90.81 184 LEU A C 1
ATOM 1403 O O . LEU A 1 184 ? -9.171 6.217 5.555 1.00 90.81 184 LEU A O 1
ATOM 1407 N N . ILE A 1 185 ? -10.079 7.782 6.896 1.00 90.69 185 ILE A N 1
ATOM 1408 C CA . ILE A 1 185 ? -10.695 8.558 5.812 1.00 90.69 185 ILE A CA 1
ATOM 1409 C C . ILE A 1 185 ? -9.617 9.219 4.949 1.00 90.69 185 ILE A C 1
ATOM 1411 O O . ILE A 1 185 ? -9.555 8.988 3.736 1.00 90.69 185 ILE A O 1
ATOM 1415 N N . VAL A 1 186 ? -8.736 10.006 5.572 1.00 92.69 186 VAL A N 1
ATOM 1416 C CA . VAL A 1 186 ? -7.731 10.809 4.864 1.00 92.69 186 VAL A CA 1
ATOM 1417 C C . VAL A 1 186 ? -6.727 9.906 4.163 1.00 92.69 186 VAL A C 1
ATOM 1419 O O . VAL A 1 186 ? -6.431 10.118 2.986 1.00 92.69 186 VAL A O 1
ATOM 1422 N N . ARG A 1 187 ? -6.252 8.844 4.826 1.00 90.69 187 ARG A N 1
ATOM 1423 C CA . ARG A 1 187 ? -5.329 7.889 4.205 1.00 90.69 187 ARG A CA 1
ATOM 1424 C C . ARG A 1 187 ? -5.959 7.206 3.002 1.00 90.69 187 ARG A C 1
ATOM 1426 O O . ARG A 1 187 ? -5.302 7.085 1.974 1.00 90.69 187 ARG A O 1
ATOM 1433 N N . THR A 1 188 ? -7.204 6.741 3.108 1.00 88.75 188 THR A N 1
ATOM 1434 C CA . THR A 1 188 ? -7.860 6.032 1.998 1.00 88.75 188 THR A CA 1
ATOM 1435 C C . THR A 1 188 ? -8.009 6.944 0.783 1.00 88.75 188 THR A C 1
ATOM 1437 O O . THR A 1 188 ? -7.677 6.535 -0.332 1.00 88.75 188 THR A O 1
ATOM 1440 N N . ALA A 1 189 ? -8.420 8.197 0.997 1.00 89.81 189 ALA A N 1
ATOM 1441 C CA . ALA A 1 189 ? -8.498 9.197 -0.063 1.00 89.81 189 ALA A CA 1
ATOM 1442 C C . ALA A 1 189 ? -7.117 9.501 -0.669 1.00 89.81 189 ALA A C 1
ATOM 1444 O O . ALA A 1 189 ? -6.954 9.473 -1.889 1.00 89.81 189 ALA A O 1
ATOM 1445 N N . ALA A 1 190 ? -6.103 9.730 0.169 1.00 89.94 190 ALA A N 1
ATOM 1446 C CA . ALA A 1 190 ? -4.754 10.043 -0.286 1.00 89.94 190 ALA A CA 1
ATOM 1447 C C . ALA A 1 190 ? -4.125 8.892 -1.083 1.00 89.94 190 ALA A C 1
ATOM 1449 O O . ALA A 1 190 ? -3.583 9.119 -2.164 1.00 89.94 190 ALA A O 1
ATOM 1450 N N . VAL A 1 191 ? -4.251 7.649 -0.601 1.00 89.75 191 VAL A N 1
ATOM 1451 C CA . VAL A 1 191 ? -3.806 6.448 -1.323 1.00 89.75 191 VAL A CA 1
ATOM 1452 C C . VAL A 1 191 ? -4.500 6.372 -2.679 1.00 89.75 191 VAL A C 1
ATOM 1454 O O . VAL A 1 191 ? -3.824 6.189 -3.688 1.00 89.75 191 VAL A O 1
ATOM 1457 N N . ALA A 1 192 ? -5.823 6.554 -2.731 1.00 87.81 192 ALA A N 1
ATOM 1458 C CA . ALA A 1 192 ? -6.574 6.507 -3.982 1.00 87.81 192 ALA A CA 1
ATOM 1459 C C . ALA A 1 192 ? -6.040 7.527 -5.001 1.00 87.81 192 ALA A C 1
ATOM 1461 O O . ALA A 1 192 ? -5.742 7.170 -6.141 1.00 87.81 192 ALA A O 1
ATOM 1462 N N . VAL A 1 193 ? -5.862 8.780 -4.574 1.00 89.62 193 VAL A N 1
ATOM 1463 C CA . VAL A 1 193 ? -5.349 9.863 -5.422 1.00 89.62 193 VAL A CA 1
ATOM 1464 C C . VAL A 1 193 ? -3.932 9.554 -5.907 1.00 89.62 193 VAL A C 1
ATOM 1466 O O . VAL A 1 193 ? -3.674 9.605 -7.110 1.00 89.62 193 VAL A O 1
ATOM 1469 N N . LEU A 1 194 ? -3.026 9.170 -5.004 1.00 90.06 194 LEU A N 1
ATOM 1470 C CA . LEU A 1 194 ? -1.641 8.834 -5.342 1.00 90.06 194 LEU A CA 1
ATOM 1471 C C . LEU A 1 194 ? -1.564 7.676 -6.347 1.00 90.06 194 LEU A C 1
ATOM 1473 O O . LEU A 1 194 ? -0.845 7.774 -7.344 1.00 90.06 194 LEU A O 1
ATOM 1477 N N . MET A 1 195 ? -2.339 6.609 -6.128 1.00 88.38 195 MET A N 1
ATOM 1478 C CA . MET A 1 195 ? -2.393 5.448 -7.020 1.00 88.38 195 MET A CA 1
ATOM 1479 C C . MET A 1 195 ? -2.907 5.821 -8.410 1.00 88.38 195 MET A C 1
ATOM 1481 O O . MET A 1 195 ? -2.323 5.413 -9.415 1.00 88.38 195 MET A O 1
ATOM 1485 N N . VAL A 1 196 ? -3.979 6.616 -8.486 1.00 87.81 196 VAL A N 1
ATOM 1486 C CA . VAL A 1 196 ? -4.560 7.059 -9.760 1.00 87.81 196 VAL A CA 1
ATOM 1487 C C . VAL A 1 196 ? -3.570 7.928 -10.531 1.00 87.81 196 VAL A C 1
ATOM 1489 O O . VAL A 1 196 ? -3.333 7.677 -11.713 1.00 87.81 196 VAL A O 1
ATOM 1492 N N . LEU A 1 197 ? -2.946 8.909 -9.878 1.00 89.06 197 LEU A N 1
ATOM 1493 C CA . LEU A 1 197 ? -1.975 9.794 -10.521 1.00 89.06 197 LEU A CA 1
ATOM 1494 C C . LEU A 1 197 ? -0.747 9.021 -11.022 1.00 89.06 197 LEU A C 1
ATOM 1496 O O . LEU A 1 197 ? -0.339 9.200 -12.172 1.00 89.06 197 LEU A O 1
ATOM 1500 N N . ALA A 1 198 ? -0.201 8.112 -10.210 1.00 89.62 198 ALA A N 1
ATOM 1501 C CA . ALA A 1 198 ? 0.924 7.264 -10.601 1.00 89.62 198 ALA A CA 1
ATOM 1502 C C . ALA A 1 198 ? 0.569 6.346 -11.780 1.00 89.62 198 ALA A C 1
ATOM 1504 O O . ALA A 1 198 ? 1.349 6.217 -12.730 1.00 89.62 198 ALA A O 1
ATOM 1505 N N . ALA A 1 199 ? -0.625 5.748 -11.766 1.00 87.56 199 ALA A N 1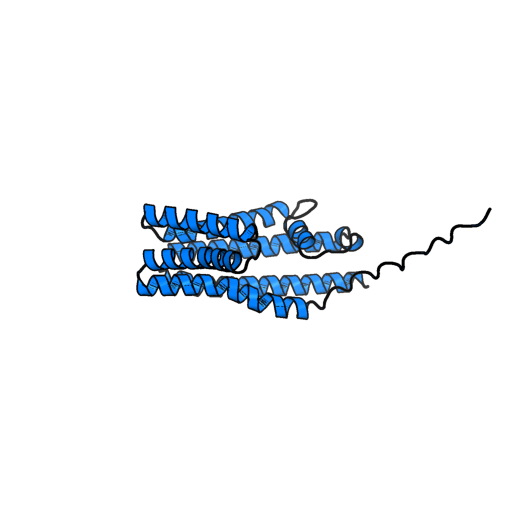
ATOM 1506 C CA . ALA A 1 199 ? -1.113 4.917 -12.860 1.00 87.56 199 ALA A CA 1
ATOM 1507 C C . ALA A 1 199 ? -1.285 5.724 -14.157 1.00 87.56 199 ALA A C 1
ATOM 1509 O O . ALA A 1 199 ? -0.819 5.294 -15.215 1.00 87.56 199 ALA A O 1
ATOM 1510 N N . LEU A 1 200 ? -1.886 6.917 -14.094 1.00 88.12 200 LEU A N 1
ATOM 1511 C CA . LEU A 1 200 ? -2.040 7.805 -15.250 1.00 88.12 200 LEU A CA 1
ATOM 1512 C C . LEU A 1 200 ? -0.682 8.228 -15.822 1.00 88.12 200 LEU A C 1
ATOM 1514 O O . LEU A 1 200 ? -0.467 8.109 -17.030 1.00 88.12 200 LEU A O 1
ATOM 1518 N N . ALA A 1 201 ? 0.257 8.649 -14.973 1.00 89.44 201 ALA A N 1
ATOM 1519 C CA . ALA A 1 201 ? 1.612 9.000 -15.390 1.00 89.44 201 ALA A CA 1
ATOM 1520 C C . ALA A 1 201 ? 2.324 7.815 -16.068 1.00 89.44 201 ALA A C 1
ATOM 1522 O O . ALA A 1 201 ? 2.910 7.974 -17.142 1.00 89.44 201 ALA A O 1
ATOM 1523 N N . SER A 1 202 ? 2.193 6.610 -15.501 1.00 88.25 202 SER A N 1
ATOM 1524 C CA . SER A 1 202 ? 2.737 5.368 -16.068 1.00 88.25 202 SER A CA 1
ATOM 1525 C C . SER A 1 202 ? 2.163 5.080 -17.460 1.00 88.25 202 SER A C 1
ATOM 1527 O O . SER A 1 202 ? 2.908 4.800 -18.401 1.00 88.25 202 SER A O 1
ATOM 1529 N N . LEU A 1 203 ? 0.841 5.211 -17.625 1.00 85.75 203 LEU A N 1
ATOM 1530 C CA . LEU A 1 203 ? 0.152 5.001 -18.902 1.00 85.75 203 LEU A CA 1
ATOM 1531 C C . LEU A 1 203 ? 0.582 6.019 -19.966 1.00 85.75 203 LEU A C 1
ATOM 1533 O O . LEU A 1 203 ? 0.814 5.651 -21.121 1.00 85.75 203 LEU A O 1
ATOM 1537 N N . LEU A 1 204 ? 0.696 7.296 -19.598 1.00 86.50 204 LEU A N 1
ATOM 1538 C CA . LEU A 1 204 ? 1.130 8.359 -20.506 1.00 86.50 204 LEU A CA 1
ATOM 1539 C C . LEU A 1 204 ? 2.585 8.160 -20.947 1.00 86.50 204 LEU A C 1
ATOM 1541 O O . LEU A 1 204 ? 2.884 8.270 -22.141 1.00 86.50 204 LEU A O 1
ATOM 1545 N N . ALA A 1 205 ? 3.472 7.808 -20.012 1.00 85.81 205 ALA A N 1
ATOM 1546 C CA . ALA A 1 205 ? 4.868 7.495 -20.296 1.00 85.81 205 ALA A CA 1
ATOM 1547 C C . ALA A 1 205 ? 4.990 6.284 -21.233 1.00 85.81 205 ALA A C 1
ATOM 1549 O O . ALA A 1 205 ? 5.685 6.357 -22.248 1.00 85.81 205 ALA A O 1
ATOM 1550 N N . PHE A 1 206 ? 4.240 5.212 -20.968 1.00 85.44 206 PHE A N 1
ATOM 1551 C CA . PHE A 1 206 ? 4.225 4.019 -21.813 1.00 85.44 206 PHE A CA 1
ATOM 1552 C C . PHE A 1 206 ? 3.745 4.328 -23.240 1.00 85.44 206 PHE A C 1
ATOM 1554 O O . PHE A 1 206 ? 4.413 3.990 -24.219 1.00 85.44 206 PHE A O 1
ATOM 1561 N N . ARG A 1 207 ? 2.640 5.077 -23.385 1.00 84.38 207 ARG A N 1
ATOM 1562 C CA . ARG A 1 207 ? 2.136 5.534 -24.695 1.00 84.38 207 ARG A CA 1
ATOM 1563 C C . ARG A 1 207 ? 3.142 6.406 -25.444 1.00 84.38 207 ARG A C 1
ATOM 1565 O O . ARG A 1 207 ? 3.183 6.380 -26.673 1.00 84.38 207 ARG A O 1
ATOM 1572 N N . ARG A 1 208 ? 3.924 7.227 -24.737 1.00 85.94 208 ARG A N 1
ATOM 1573 C CA . ARG A 1 208 ? 4.984 8.042 -25.348 1.00 85.94 208 ARG A CA 1
ATOM 1574 C C . ARG A 1 208 ? 6.109 7.159 -25.889 1.00 85.94 208 ARG A C 1
ATOM 1576 O O . ARG A 1 208 ? 6.544 7.388 -27.010 1.00 85.94 208 ARG A O 1
ATOM 1583 N N . VAL A 1 209 ? 6.522 6.135 -25.143 1.00 85.00 209 VAL A N 1
ATOM 1584 C CA . VAL A 1 209 ? 7.568 5.189 -25.565 1.00 85.00 209 VAL A CA 1
ATOM 1585 C C . VAL A 1 209 ? 7.131 4.382 -26.785 1.00 85.00 209 VAL A C 1
ATOM 1587 O O . VAL A 1 209 ? 7.874 4.333 -27.758 1.00 85.00 209 VAL A O 1
ATOM 1590 N N . LEU A 1 210 ? 5.911 3.835 -26.791 1.00 82.38 210 LEU A N 1
ATOM 1591 C CA . LEU A 1 210 ? 5.393 3.081 -27.940 1.00 82.38 210 LEU A CA 1
ATOM 1592 C C . LEU A 1 210 ? 5.328 3.926 -29.220 1.00 82.38 210 LEU A C 1
ATOM 1594 O O . LEU A 1 210 ? 5.739 3.472 -30.282 1.00 82.38 210 LEU A O 1
ATOM 1598 N N . ARG A 1 211 ? 4.878 5.185 -29.126 1.00 82.19 211 ARG A N 1
ATOM 1599 C CA . ARG A 1 211 ? 4.854 6.104 -30.279 1.00 82.19 211 ARG A CA 1
ATOM 1600 C C . ARG A 1 211 ? 6.242 6.400 -30.845 1.00 82.19 211 ARG A C 1
ATOM 1602 O O . ARG A 1 211 ? 6.356 6.648 -32.036 1.00 82.19 211 ARG A O 1
ATOM 1609 N N . LEU A 1 212 ? 7.273 6.398 -30.002 1.00 81.31 212 LEU A N 1
ATOM 1610 C CA . LEU A 1 212 ? 8.657 6.609 -30.428 1.00 81.31 212 LEU A CA 1
ATOM 1611 C C . LEU A 1 212 ? 9.299 5.347 -31.016 1.00 81.31 212 LEU A C 1
ATOM 1613 O O . LEU A 1 212 ? 10.333 5.474 -31.654 1.00 81.31 212 LEU A O 1
ATOM 1617 N N . LEU A 1 213 ? 8.752 4.157 -30.755 1.00 76.69 213 LEU A N 1
ATOM 1618 C CA . LEU A 1 213 ? 9.256 2.882 -31.281 1.00 76.69 213 LEU A CA 1
ATOM 1619 C C . LEU A 1 213 ? 8.637 2.505 -32.635 1.00 76.69 213 LEU A C 1
ATOM 1621 O O . LEU A 1 213 ? 9.237 1.738 -33.371 1.00 76.69 213 LEU A O 1
ATOM 1625 N N . HIS A 1 214 ? 7.452 3.033 -32.956 1.00 69.31 214 HIS A N 1
ATOM 1626 C CA . HIS A 1 214 ? 6.823 2.890 -34.277 1.00 69.31 214 HIS A CA 1
ATOM 1627 C C . HIS A 1 214 ? 7.263 3.962 -35.294 1.00 69.31 214 HIS A C 1
ATOM 1629 O O . HIS A 1 214 ? 6.763 3.964 -36.416 1.00 69.31 214 HIS A O 1
ATOM 1635 N N . ARG A 1 215 ? 8.132 4.895 -34.892 1.00 55.81 215 ARG A N 1
ATOM 1636 C CA . ARG A 1 215 ? 8.807 5.853 -35.777 1.00 55.81 215 ARG A CA 1
ATOM 1637 C C . ARG A 1 215 ? 10.234 5.392 -35.996 1.00 55.81 215 ARG A C 1
ATOM 1639 O O . ARG A 1 215 ? 10.695 5.527 -37.142 1.00 55.81 215 ARG A O 1
#

Radius of gyration: 22.12 Å; Cα contacts (8 Å, |Δi|>4): 161; chains: 1; bounding box: 40×55×75 Å